Protein AF-B3DKE3-F1 (afdb_monomer_lite)

Structure (mmCIF, N/CA/C/O backbone):
data_AF-B3DKE3-F1
#
_entry.id   AF-B3DKE3-F1
#
loop_
_atom_site.group_PDB
_atom_site.id
_atom_site.type_symbol
_atom_site.label_atom_id
_atom_site.label_alt_id
_atom_site.label_comp_id
_atom_site.label_asym_id
_atom_site.label_entity_id
_atom_site.label_seq_id
_atom_site.pdbx_PDB_ins_code
_atom_site.Cartn_x
_atom_site.Cartn_y
_atom_site.Cartn_z
_atom_site.occupancy
_atom_site.B_iso_or_equiv
_atom_site.auth_seq_id
_atom_site.auth_comp_id
_atom_site.auth_asym_id
_atom_site.auth_atom_id
_atom_site.pdbx_PDB_model_num
ATOM 1 N N . MET A 1 1 ? -23.524 13.644 -47.558 1.00 63.69 1 MET A N 1
ATOM 2 C CA . MET A 1 1 ? -23.866 13.806 -46.130 1.00 63.69 1 MET A CA 1
ATOM 3 C C . MET A 1 1 ? -22.820 14.724 -45.529 1.00 63.69 1 MET A C 1
ATOM 5 O O . MET A 1 1 ? -21.674 14.312 -45.424 1.00 63.69 1 MET A O 1
ATOM 9 N N . SER A 1 2 ? -23.163 15.989 -45.284 1.00 58.84 2 SER A N 1
ATOM 10 C CA . SER A 1 2 ? -22.210 16.987 -44.784 1.00 58.84 2 SER A CA 1
ATOM 11 C C . SER A 1 2 ? -22.124 16.897 -43.265 1.00 58.84 2 SER A C 1
ATOM 13 O O . SER A 1 2 ? -23.143 16.969 -42.583 1.00 58.84 2 SER A O 1
ATOM 15 N N . LEU A 1 3 ? -20.912 16.690 -42.754 1.00 72.75 3 LEU A N 1
ATOM 16 C CA . LEU A 1 3 ? -20.610 16.671 -41.328 1.00 72.75 3 LEU A CA 1
ATOM 17 C C . LEU A 1 3 ? -20.407 18.114 -40.857 1.00 72.75 3 LEU A C 1
ATOM 19 O O . LEU A 1 3 ? -19.495 18.797 -41.319 1.00 72.75 3 LEU A O 1
ATOM 23 N N . ASN A 1 4 ? -21.269 18.577 -39.954 1.00 68.50 4 ASN A N 1
ATOM 24 C CA . ASN A 1 4 ? -21.120 19.876 -39.309 1.00 68.50 4 ASN A CA 1
ATOM 25 C C . ASN A 1 4 ? -20.073 19.766 -38.193 1.00 68.50 4 ASN A C 1
ATOM 27 O O . ASN A 1 4 ? -20.246 19.002 -37.245 1.00 68.50 4 ASN A O 1
ATOM 31 N N . ALA A 1 5 ? -18.994 20.539 -38.309 1.00 66.12 5 ALA A N 1
ATOM 32 C CA . ALA A 1 5 ? -18.008 20.727 -37.254 1.00 66.12 5 ALA A CA 1
ATOM 33 C C . ALA A 1 5 ? -18.562 21.711 -36.211 1.00 66.12 5 ALA A C 1
ATOM 35 O O . ALA A 1 5 ? -18.786 22.884 -36.508 1.00 66.12 5 ALA A O 1
ATOM 36 N N . LEU A 1 6 ? -18.804 21.229 -34.991 1.00 70.31 6 LEU A N 1
ATOM 37 C CA . LEU A 1 6 ? -19.151 22.068 -33.846 1.00 70.31 6 LEU A CA 1
ATOM 38 C C . LEU A 1 6 ? -17.858 22.650 -33.260 1.00 70.31 6 LEU A C 1
ATOM 40 O O . LEU A 1 6 ? -16.975 21.921 -32.815 1.00 70.31 6 LEU A O 1
ATOM 44 N N . SER A 1 7 ? -17.746 23.976 -33.316 1.00 68.31 7 SER A N 1
ATOM 45 C CA . SER A 1 7 ? -16.669 24.760 -32.711 1.00 68.31 7 SER A CA 1
ATOM 46 C C . SER A 1 7 ? -16.784 24.724 -31.184 1.00 68.31 7 SER A C 1
ATOM 48 O O . SER A 1 7 ? -17.846 24.994 -30.626 1.00 68.31 7 SER A O 1
ATOM 50 N N . ALA A 1 8 ? -15.683 24.378 -30.514 1.00 72.19 8 ALA A N 1
ATOM 51 C CA . ALA A 1 8 ? -15.559 24.394 -29.064 1.00 72.19 8 ALA A CA 1
ATOM 52 C C . ALA A 1 8 ? -15.344 25.832 -28.562 1.00 72.19 8 ALA A C 1
ATOM 54 O O . ALA A 1 8 ? -14.389 26.500 -28.956 1.00 72.19 8 ALA A O 1
ATOM 55 N N . SER A 1 9 ? -16.223 26.312 -27.681 1.00 66.00 9 SER A N 1
ATOM 56 C CA . SER A 1 9 ? -16.032 27.567 -26.949 1.00 66.00 9 SER A CA 1
ATOM 57 C C . SER A 1 9 ? -15.192 27.312 -25.696 1.00 66.00 9 SER A C 1
ATOM 59 O O . SER A 1 9 ? -15.538 26.475 -24.867 1.00 66.00 9 SER A O 1
ATOM 61 N N . SER A 1 10 ? -14.074 28.028 -25.583 1.00 67.00 10 SER A N 1
ATOM 62 C CA . SER A 1 10 ? -13.157 27.992 -24.442 1.00 67.00 10 SER A CA 1
ATOM 63 C C . SER A 1 10 ? -13.689 28.892 -23.325 1.00 67.00 10 SER A C 1
ATOM 65 O O . SER A 1 10 ? -13.924 30.078 -23.556 1.00 67.00 10 SER A O 1
ATOM 67 N N . VAL A 1 11 ? -13.899 28.339 -22.129 1.00 72.00 11 VAL A N 1
ATOM 68 C CA . VAL A 1 11 ? -14.256 29.101 -20.924 1.00 72.00 11 VAL A CA 1
ATOM 69 C C . VAL A 1 11 ? -12.991 29.320 -20.101 1.00 72.00 11 VAL A C 1
ATOM 71 O O . VAL A 1 11 ? -12.293 28.376 -19.742 1.00 72.00 11 VAL A O 1
ATOM 74 N N . THR A 1 12 ? -12.693 30.584 -19.822 1.00 72.25 12 THR A N 1
ATOM 75 C CA . THR A 1 12 ? -11.574 31.032 -18.991 1.00 72.25 12 THR A CA 1
ATOM 76 C C . THR A 1 12 ? -12.009 31.105 -17.526 1.00 72.25 12 THR A C 1
ATOM 78 O O . THR A 1 12 ? -12.785 31.988 -17.162 1.00 72.25 12 THR A O 1
ATOM 81 N N . GLU A 1 13 ? -11.514 30.205 -16.676 1.00 71.81 13 GLU A N 1
ATOM 82 C CA . GLU A 1 13 ? -11.690 30.298 -15.221 1.00 71.81 13 GLU A CA 1
ATOM 83 C C . GLU A 1 13 ? -10.603 31.178 -14.585 1.00 71.81 13 GLU A C 1
ATOM 85 O O . GLU A 1 13 ? -9.402 30.952 -14.746 1.00 71.81 13 GLU A O 1
ATOM 90 N N . HIS A 1 14 ? -11.040 32.190 -13.834 1.00 61.25 14 HIS A N 1
ATOM 91 C CA . HIS A 1 14 ? -10.190 33.045 -13.012 1.00 61.25 14 HIS A CA 1
ATOM 92 C C . HIS A 1 14 ? -9.907 32.373 -11.661 1.00 61.25 14 HIS A C 1
ATOM 94 O O . HIS A 1 14 ? -10.809 32.144 -10.858 1.00 61.25 14 HIS A O 1
ATOM 100 N N . LYS A 1 15 ? -8.628 32.094 -11.401 1.00 71.38 15 LYS A N 1
ATOM 101 C CA . LYS A 1 15 ? -8.117 31.452 -10.187 1.00 71.38 15 LYS A CA 1
ATOM 102 C C . LYS A 1 15 ? -7.659 32.510 -9.180 1.00 71.38 15 LYS A C 1
ATOM 104 O O . LYS A 1 15 ? -6.633 33.150 -9.387 1.00 71.38 15 LYS A O 1
ATOM 109 N N . GLN A 1 16 ? -8.406 32.691 -8.093 1.00 65.38 16 GLN A N 1
ATOM 110 C CA . GLN A 1 16 ? -7.967 33.492 -6.944 1.00 65.38 16 GLN A CA 1
ATOM 111 C C . GLN A 1 16 ? -7.236 32.577 -5.957 1.00 65.38 16 GLN A C 1
ATOM 113 O O . GLN A 1 16 ? -7.777 31.562 -5.520 1.00 65.38 16 GLN A O 1
ATOM 118 N N . GLY A 1 17 ? -5.978 32.905 -5.663 1.00 48.72 17 GLY A N 1
ATOM 119 C CA . GLY A 1 17 ? -5.146 32.193 -4.700 1.00 48.72 17 GLY A CA 1
ATOM 120 C C . GLY A 1 17 ? -5.306 32.756 -3.289 1.00 48.72 17 GLY A C 1
ATOM 121 O O . GLY A 1 17 ? -5.260 33.965 -3.090 1.00 48.72 17 GLY A O 1
ATOM 122 N N . SER A 1 18 ? -5.426 31.869 -2.306 1.00 56.44 18 SER A N 1
ATOM 123 C CA . SER A 1 18 ? -5.168 32.164 -0.897 1.00 56.44 18 SER A CA 1
ATOM 124 C C . SER A 1 18 ? -4.409 30.977 -0.309 1.00 56.44 18 SER A C 1
ATOM 126 O O . SER A 1 18 ? -4.991 29.911 -0.110 1.00 56.44 18 SER A O 1
ATOM 128 N N . THR A 1 19 ? -3.106 31.119 -0.077 1.00 66.62 19 THR A N 1
ATOM 129 C CA . THR A 1 19 ? -2.319 30.110 0.642 1.00 66.62 19 THR A CA 1
ATOM 130 C C . THR A 1 19 ? -2.156 30.542 2.088 1.00 66.62 19 THR A C 1
ATOM 132 O O . THR A 1 19 ? -1.677 31.638 2.379 1.00 66.62 19 THR A O 1
ATOM 135 N N . LEU A 1 20 ? -2.635 29.660 2.958 1.00 55.41 20 LEU A N 1
ATOM 136 C CA . LEU A 1 20 ? -2.693 29.782 4.403 1.00 55.41 20 LEU A CA 1
ATOM 137 C C . LEU A 1 20 ? -1.320 29.597 5.055 1.00 55.41 20 LEU A C 1
ATOM 139 O O . LEU A 1 20 ? -0.421 28.950 4.525 1.00 55.41 20 LEU A O 1
ATOM 143 N N . THR A 1 21 ? -1.236 30.201 6.230 1.00 63.59 21 THR A N 1
ATOM 144 C CA . THR A 1 21 ? -0.115 30.353 7.152 1.00 63.59 21 THR A CA 1
ATOM 145 C C . THR A 1 21 ? 0.401 29.036 7.737 1.00 63.59 21 THR A C 1
ATOM 147 O O . THR A 1 21 ? -0.384 28.155 8.087 1.00 63.59 21 THR A O 1
ATOM 150 N N . GLU A 1 22 ? 1.725 28.964 7.897 1.00 58.06 22 GLU A N 1
ATOM 151 C CA . GLU A 1 22 ? 2.500 27.872 8.493 1.00 58.06 22 GLU A CA 1
ATOM 152 C C . GLU A 1 22 ? 2.050 27.544 9.929 1.00 58.06 22 GLU A C 1
ATOM 154 O O . GLU A 1 22 ? 2.055 28.394 10.819 1.00 58.06 22 GLU A O 1
ATOM 159 N N . GLY A 1 23 ? 1.659 26.288 10.152 1.00 54.81 23 GLY A N 1
ATOM 160 C CA . GLY A 1 23 ? 1.393 25.725 11.473 1.00 54.81 23 GLY A CA 1
ATOM 161 C C . GLY A 1 23 ? 2.661 25.122 12.076 1.00 54.81 23 GLY A C 1
ATOM 162 O O . GLY A 1 23 ? 3.400 24.402 11.409 1.00 54.81 23 GLY A O 1
ATOM 163 N N . HIS A 1 24 ? 2.900 25.430 13.348 1.00 60.31 24 HIS A N 1
ATOM 164 C CA . HIS A 1 24 ? 4.078 25.032 14.110 1.00 60.31 24 HIS A CA 1
ATOM 165 C C . HIS A 1 24 ? 4.210 23.510 14.286 1.00 60.31 24 HIS A C 1
ATOM 167 O O . HIS A 1 24 ? 3.264 22.816 14.661 1.00 60.31 24 HIS A O 1
ATOM 173 N N . SER A 1 25 ? 5.433 23.025 14.065 1.00 51.38 25 SER A N 1
ATOM 174 C CA . SER A 1 25 ? 5.890 21.658 14.320 1.00 51.38 25 SER A CA 1
ATOM 175 C C . SER A 1 25 ? 5.862 21.354 15.821 1.00 51.38 25 SER A C 1
ATOM 177 O O . SER A 1 25 ? 6.652 21.908 16.585 1.00 51.38 25 SER A O 1
ATOM 179 N N . LEU A 1 26 ? 4.948 20.489 16.259 1.00 65.25 26 LEU A N 1
ATOM 180 C CA . LEU A 1 26 ? 4.975 19.905 17.599 1.00 65.25 26 LEU A CA 1
ATOM 181 C C . LEU A 1 26 ? 5.471 18.465 17.476 1.00 65.25 26 LEU A C 1
ATOM 183 O O . LEU A 1 26 ? 4.698 17.530 17.264 1.00 65.25 26 LEU A O 1
ATOM 187 N N . ASP A 1 27 ? 6.790 18.332 17.596 1.00 61.66 27 ASP A N 1
ATOM 188 C CA . ASP A 1 27 ? 7.514 17.084 17.808 1.00 61.66 27 ASP A CA 1
ATOM 189 C C . ASP A 1 27 ? 6.964 16.385 19.060 1.00 61.66 27 ASP A C 1
ATOM 191 O O . ASP A 1 27 ? 7.302 16.713 20.196 1.00 61.66 27 ASP A O 1
ATOM 195 N N . THR A 1 28 ? 6.025 15.463 18.858 1.00 69.06 28 THR A N 1
ATOM 196 C CA . THR A 1 28 ? 5.524 14.597 19.924 1.00 69.06 28 THR A CA 1
ATOM 197 C C . THR A 1 28 ? 6.095 13.214 19.671 1.00 69.06 28 THR A C 1
ATOM 199 O O . THR A 1 28 ? 5.503 12.403 18.957 1.00 69.06 28 THR A O 1
ATOM 202 N N . GLY A 1 29 ? 7.275 12.963 20.242 1.00 61.66 29 GLY A N 1
ATOM 203 C CA . GLY A 1 29 ? 7.915 11.653 20.277 1.00 61.66 29 GLY A CA 1
ATOM 204 C C . GLY A 1 29 ? 6.962 10.600 20.842 1.00 61.66 29 GLY A C 1
ATOM 205 O O . GLY A 1 29 ? 6.763 10.485 22.050 1.00 61.66 29 GLY A O 1
ATOM 206 N N . ARG A 1 30 ? 6.333 9.838 19.946 1.00 66.31 30 ARG A N 1
ATOM 207 C CA . ARG A 1 30 ? 5.414 8.749 20.269 1.00 66.31 30 ARG A CA 1
ATOM 208 C C . ARG A 1 30 ? 6.238 7.513 20.610 1.00 66.31 30 ARG A C 1
ATOM 210 O O . ARG A 1 30 ? 6.803 6.874 19.727 1.00 66.31 30 ARG A O 1
ATOM 217 N N . THR A 1 31 ? 6.322 7.187 21.893 1.00 75.81 31 THR A N 1
ATOM 218 C CA . THR A 1 31 ? 6.981 5.969 22.367 1.00 75.81 31 THR A CA 1
ATOM 219 C C . THR A 1 31 ? 6.181 4.732 21.945 1.00 75.81 31 THR A C 1
ATOM 221 O O . THR A 1 31 ? 4.953 4.680 22.034 1.00 75.81 31 THR A O 1
ATOM 224 N N . MET A 1 32 ? 6.901 3.746 21.416 1.00 68.94 32 MET A N 1
ATOM 225 C CA . MET A 1 32 ? 6.380 2.464 20.950 1.00 68.94 32 MET A CA 1
ATOM 226 C C . MET A 1 32 ? 5.976 1.611 22.160 1.00 68.94 32 MET A C 1
ATOM 228 O O . MET A 1 32 ? 6.818 1.286 22.992 1.00 68.94 32 MET A O 1
ATOM 232 N N . LEU A 1 33 ? 4.696 1.255 22.271 1.00 72.69 33 LEU A N 1
ATOM 233 C CA . LEU A 1 33 ? 4.231 0.254 23.232 1.00 72.69 33 LEU A CA 1
ATOM 234 C C . LEU A 1 33 ? 4.515 -1.137 22.648 1.00 72.69 33 LEU A C 1
ATOM 236 O O . LEU A 1 33 ? 4.073 -1.441 21.542 1.00 72.69 33 LEU A O 1
ATOM 240 N N . ASP A 1 34 ? 5.260 -1.958 23.385 1.00 70.31 34 ASP A N 1
ATOM 241 C CA . ASP A 1 34 ? 5.551 -3.354 23.053 1.00 70.31 34 ASP A CA 1
ATOM 242 C C . ASP A 1 34 ? 4.376 -4.245 23.492 1.00 70.31 34 ASP A C 1
ATOM 244 O O . ASP A 1 34 ? 4.049 -4.333 24.678 1.00 70.31 34 ASP A O 1
ATOM 248 N N . LEU A 1 35 ? 3.691 -4.872 22.533 1.00 72.19 35 LEU A N 1
ATOM 249 C CA . LEU A 1 35 ? 2.568 -5.774 22.790 1.00 72.19 35 LEU A CA 1
ATOM 250 C C . LEU A 1 35 ? 3.066 -7.224 22.764 1.00 72.19 35 LEU A C 1
ATOM 252 O O . LEU A 1 35 ? 2.908 -7.935 21.771 1.00 72.19 35 LEU A O 1
ATOM 256 N N . SER A 1 36 ? 3.608 -7.705 23.882 1.00 72.62 36 SER A N 1
ATOM 257 C CA . SER A 1 36 ? 3.811 -9.143 24.079 1.00 72.62 36 SER A CA 1
ATOM 258 C C . SER A 1 36 ? 2.474 -9.819 24.425 1.00 72.62 36 SER A C 1
ATOM 260 O O . SER A 1 36 ? 1.988 -9.807 25.554 1.00 72.62 36 SER A O 1
ATOM 262 N N . THR A 1 37 ? 1.832 -10.422 23.423 1.00 66.31 37 THR A N 1
ATOM 263 C CA . THR A 1 37 ? 0.597 -11.202 23.601 1.00 66.31 37 THR A CA 1
ATOM 264 C C . THR A 1 37 ? 0.941 -12.662 23.905 1.00 66.31 37 THR A C 1
ATOM 266 O O . THR A 1 37 ? 1.075 -13.509 23.024 1.00 66.31 37 THR A O 1
ATOM 269 N N . THR A 1 38 ? 1.108 -12.996 25.188 1.00 60.31 38 THR A N 1
ATOM 270 C CA . THR A 1 38 ? 1.297 -14.394 25.606 1.00 60.31 38 THR A CA 1
ATOM 271 C C . THR A 1 38 ? -0.044 -15.135 25.662 1.00 60.31 38 THR A C 1
ATOM 273 O O . THR A 1 38 ? -0.838 -15.045 26.593 1.00 60.31 38 THR A O 1
ATOM 276 N N . LYS A 1 39 ? -0.276 -15.880 24.582 1.00 52.66 39 LYS A N 1
ATOM 277 C CA . LYS A 1 39 ? -1.147 -17.048 24.386 1.00 52.66 39 LYS A CA 1
ATOM 278 C C . LYS A 1 39 ? -1.562 -17.776 25.686 1.00 52.66 39 LYS A C 1
ATOM 280 O O . LYS A 1 39 ? -0.887 -18.709 26.116 1.00 52.66 39 LYS A O 1
ATOM 285 N N . LYS A 1 40 ? -2.719 -17.438 26.269 1.00 60.03 40 LYS A N 1
ATOM 286 C CA . LYS A 1 40 ? -3.420 -18.305 27.236 1.00 60.03 40 LYS A CA 1
ATOM 287 C C . LYS A 1 40 ? -4.493 -19.110 26.509 1.00 60.03 40 LYS A C 1
ATOM 289 O O . LYS A 1 40 ? -5.540 -18.593 26.141 1.00 60.03 40 LYS A O 1
ATOM 294 N N . GLN A 1 41 ? -4.198 -20.387 26.287 1.00 54.72 41 GLN A N 1
ATOM 295 C CA . GLN A 1 41 ? -5.178 -21.383 25.872 1.00 54.72 41 GLN A CA 1
ATOM 296 C C . GLN A 1 41 ? -6.065 -21.693 27.084 1.00 54.72 41 GLN A C 1
ATOM 298 O O . GLN A 1 41 ? -5.654 -22.447 27.959 1.00 54.72 41 GLN A O 1
ATOM 303 N N . SER A 1 42 ? -7.258 -21.109 27.175 1.00 57.56 42 SER A N 1
ATOM 304 C CA . SER A 1 42 ? -8.322 -21.681 28.002 1.00 57.56 42 SER A CA 1
ATOM 305 C C . SER A 1 42 ? -9.421 -22.173 27.073 1.00 57.56 42 SER A C 1
ATOM 307 O O . SER A 1 42 ? -10.298 -21.433 26.636 1.00 57.56 42 SER A O 1
ATOM 309 N N . SER A 1 43 ? -9.357 -23.460 26.745 1.00 56.41 43 SER A N 1
ATOM 310 C CA . SER A 1 43 ? -10.489 -24.193 26.193 1.00 56.41 43 SER A CA 1
ATOM 311 C C . SER A 1 43 ? -11.524 -24.353 27.305 1.00 56.41 43 SER A C 1
ATOM 313 O O . SER A 1 43 ? -11.637 -25.406 27.929 1.00 56.41 43 SER A O 1
ATOM 315 N N . VAL A 1 44 ? -12.262 -23.288 27.609 1.00 50.91 44 VAL A N 1
ATOM 316 C CA . VAL A 1 44 ? -13.549 -23.457 28.275 1.00 50.91 44 VAL A CA 1
ATOM 317 C C . VAL A 1 44 ? -14.471 -23.973 27.187 1.00 50.91 44 VAL A C 1
ATOM 319 O O . VAL A 1 44 ? -15.013 -23.213 26.386 1.00 50.91 44 VAL A O 1
ATOM 322 N N . CYS A 1 45 ? -14.568 -25.297 27.105 1.00 42.28 45 CYS A N 1
ATOM 323 C CA . CYS A 1 45 ? -15.650 -25.961 26.410 1.00 42.28 45 CYS A CA 1
ATOM 324 C C . CYS A 1 45 ? -16.931 -25.483 27.090 1.00 42.28 45 CYS A C 1
ATOM 326 O O . CYS A 1 45 ? -17.326 -26.001 28.132 1.00 42.28 45 CYS A O 1
ATOM 328 N N . ILE A 1 46 ? -17.545 -24.435 26.543 1.00 55.53 46 ILE A N 1
ATOM 329 C CA . ILE A 1 46 ? -18.929 -24.120 26.852 1.00 55.53 46 ILE A CA 1
ATOM 330 C C . ILE A 1 46 ? -19.700 -25.266 26.213 1.00 55.53 46 ILE A C 1
ATOM 332 O O . ILE A 1 46 ? -19.986 -25.251 25.015 1.00 55.53 46 ILE A O 1
ATOM 336 N N . GLU A 1 47 ? -19.918 -26.310 27.013 1.00 49.19 47 GLU A N 1
ATOM 337 C CA . GLU A 1 47 ? -20.923 -27.337 26.797 1.00 49.19 47 GLU A CA 1
ATOM 338 C C . GLU A 1 47 ? -22.177 -26.603 26.330 1.00 49.19 47 GLU A C 1
ATOM 340 O O . GLU A 1 47 ? -22.851 -25.941 27.118 1.00 49.19 47 GLU A O 1
ATOM 345 N N . ARG A 1 48 ? -22.439 -26.636 25.018 1.00 49.31 48 ARG A N 1
ATOM 346 C CA . ARG A 1 48 ? -23.716 -26.210 24.457 1.00 49.31 48 ARG A CA 1
ATOM 347 C C . ARG A 1 48 ? -24.743 -27.050 25.199 1.00 49.31 48 ARG A C 1
ATOM 349 O O . ARG A 1 48 ? -24.703 -28.267 25.008 1.00 49.31 48 ARG A O 1
ATOM 356 N N . PRO A 1 49 ? -25.632 -26.472 26.025 1.00 54.38 49 PRO A N 1
ATOM 357 C CA . PRO A 1 49 ? -26.724 -27.233 26.593 1.00 54.38 49 PRO A CA 1
ATOM 358 C C . PRO A 1 49 ? -27.567 -27.645 25.396 1.00 54.38 49 PRO A C 1
ATOM 360 O O . PRO A 1 49 ? -28.332 -26.857 24.838 1.00 54.38 49 PRO A O 1
ATOM 363 N N . GLY A 1 50 ? -27.297 -28.852 24.902 1.00 42.00 50 GLY A N 1
ATOM 364 C CA . GLY A 1 50 ? -28.031 -29.444 23.815 1.00 42.00 50 GLY A CA 1
ATOM 365 C C . GLY A 1 50 ? -29.486 -29.362 24.213 1.00 42.00 50 GLY A C 1
ATOM 366 O O . GLY A 1 50 ? -29.844 -29.770 25.316 1.00 42.00 50 GLY A O 1
ATOM 367 N N . PHE A 1 51 ? -30.269 -28.770 23.318 1.00 54.34 51 PHE A N 1
ATOM 368 C CA . PHE A 1 51 ? -31.716 -28.852 23.218 1.00 54.34 51 PHE A CA 1
ATOM 369 C C . PHE A 1 51 ? -32.189 -30.252 23.652 1.00 54.34 51 PHE A C 1
ATOM 371 O O . PHE A 1 51 ? -32.291 -31.182 22.853 1.00 54.34 51 PHE A O 1
ATOM 378 N N . ARG A 1 52 ? -32.408 -30.459 24.953 1.00 52.81 52 ARG A N 1
ATOM 379 C CA . ARG A 1 52 ? -32.953 -31.709 25.475 1.00 52.81 52 ARG A CA 1
ATOM 380 C C . ARG A 1 52 ? -34.454 -31.586 25.306 1.00 52.81 52 ARG A C 1
ATOM 382 O O . ARG A 1 52 ? -35.123 -30.808 25.976 1.00 52.81 52 ARG A O 1
ATOM 389 N N . HIS A 1 53 ? -34.927 -32.334 24.322 1.00 49.94 53 HIS A N 1
ATOM 390 C CA . HIS A 1 53 ? -36.311 -32.485 23.928 1.00 49.94 53 HIS A CA 1
ATOM 391 C C . HIS A 1 53 ? -37.253 -32.644 25.129 1.00 49.94 53 HIS A C 1
ATOM 393 O O . HIS A 1 53 ? -37.159 -33.596 25.902 1.00 49.94 53 HIS A O 1
ATOM 399 N N . HIS A 1 54 ? -38.164 -31.678 25.227 1.00 54.31 54 HIS A N 1
ATOM 400 C CA . HIS A 1 54 ? -39.520 -31.728 25.764 1.00 54.31 54 HIS A CA 1
ATOM 401 C C . HIS A 1 54 ? -39.908 -33.024 26.499 1.00 54.31 54 HIS A C 1
ATOM 403 O O . HIS A 1 54 ? -40.509 -33.933 25.922 1.00 54.31 54 HIS A O 1
ATOM 409 N N . LYS A 1 55 ? -39.675 -33.079 27.812 1.00 45.22 55 LYS A N 1
ATOM 410 C CA . LYS A 1 55 ? -40.564 -33.849 28.687 1.00 45.22 55 LYS A CA 1
ATOM 411 C C . LYS A 1 55 ? -41.712 -32.916 29.069 1.00 45.22 55 LYS A C 1
ATOM 413 O O . LYS A 1 55 ? -41.536 -31.892 29.715 1.00 45.22 55 LYS A O 1
ATOM 418 N N . LYS A 1 56 ? -42.865 -33.245 28.496 1.00 51.56 56 LYS A N 1
ATOM 419 C CA . LYS A 1 56 ? -44.157 -32.563 28.541 1.00 51.56 56 LYS A CA 1
ATOM 420 C C . LYS A 1 56 ? -44.719 -32.596 29.966 1.00 51.56 56 LYS A C 1
ATOM 422 O O . LYS A 1 56 ? -45.537 -33.454 30.277 1.00 51.56 56 LYS A O 1
ATOM 427 N N . GLU A 1 57 ? -44.278 -31.696 30.835 1.00 50.59 57 GLU A N 1
ATOM 428 C CA . GLU A 1 57 ? -44.969 -31.460 32.103 1.00 50.59 57 GLU A CA 1
ATOM 429 C C . GLU A 1 57 ? -46.186 -30.578 31.811 1.00 50.59 57 GLU A C 1
ATOM 431 O O . GLU A 1 57 ? -46.097 -29.381 31.544 1.00 50.59 57 GLU A O 1
ATOM 436 N N . SER A 1 58 ? -47.339 -31.238 31.728 1.00 48.97 58 SER A N 1
ATOM 437 C CA . SER A 1 58 ? -48.636 -30.624 31.491 1.00 48.97 58 SER A CA 1
ATOM 438 C C . SER A 1 58 ? -49.013 -29.798 32.722 1.00 48.97 58 SER A C 1
ATOM 440 O O . SER A 1 58 ? -49.649 -30.325 33.630 1.00 48.97 58 SER A O 1
ATOM 442 N N . TYR A 1 59 ? -48.647 -28.514 32.782 1.00 47.72 59 TYR A N 1
ATOM 443 C CA . TYR A 1 59 ? -49.314 -27.599 33.709 1.00 47.72 59 TYR A CA 1
ATOM 444 C C . TYR A 1 59 ? -50.702 -27.307 33.127 1.00 47.72 59 TYR A C 1
ATOM 446 O O . TYR A 1 59 ? -50.931 -26.399 32.332 1.00 47.72 59 TYR A O 1
ATOM 454 N N . VAL A 1 60 ? -51.648 -28.183 33.450 1.00 43.06 60 VAL A N 1
ATOM 455 C CA . VAL A 1 60 ? -53.060 -27.937 33.183 1.00 43.06 60 VAL A CA 1
ATOM 456 C C . VAL A 1 60 ? -53.506 -26.897 34.205 1.00 43.06 60 VAL A C 1
ATOM 458 O O . VAL A 1 60 ? -53.833 -27.222 35.341 1.00 43.06 60 VAL A O 1
ATOM 461 N N . CYS A 1 61 ? -53.455 -25.623 33.824 1.00 37.31 61 CYS A N 1
ATOM 462 C CA . CYS A 1 61 ? -54.020 -24.551 34.630 1.00 37.31 61 CYS A CA 1
ATOM 463 C C . CYS A 1 61 ? -55.545 -24.588 34.462 1.00 37.31 61 CYS A C 1
ATOM 465 O O . CYS A 1 61 ? -56.091 -24.062 33.491 1.00 37.31 61 CYS A O 1
ATOM 467 N N . HIS A 1 62 ? -56.242 -25.259 35.378 1.00 43.66 62 HIS A N 1
ATOM 468 C CA . HIS A 1 62 ? -57.697 -25.200 35.470 1.00 43.66 62 HIS A CA 1
ATOM 469 C C . HIS A 1 62 ? -58.095 -23.845 36.062 1.00 43.66 62 HIS A C 1
ATOM 471 O O . HIS A 1 62 ? -58.015 -23.651 37.270 1.00 43.66 62 HIS A O 1
ATOM 477 N N . SER A 1 63 ? -58.512 -22.899 35.219 1.00 50.56 63 SER A N 1
ATOM 478 C CA . SER A 1 63 ? -59.181 -21.681 35.686 1.00 50.56 63 SER A CA 1
ATOM 479 C C . SER A 1 63 ? -60.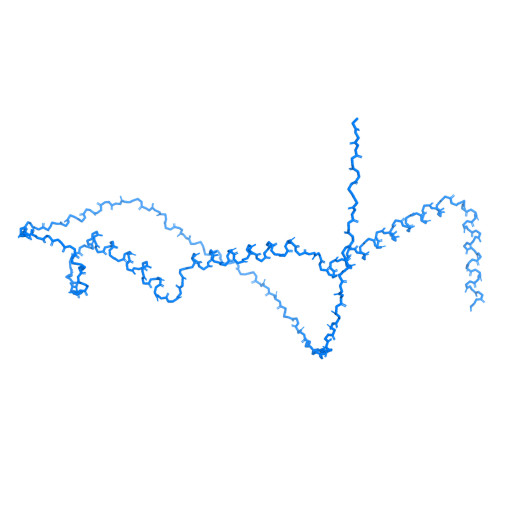700 -21.848 35.500 1.00 50.56 63 SER A C 1
ATOM 481 O O . SER A 1 63 ? -61.136 -22.074 34.365 1.00 50.56 63 SER A O 1
ATOM 483 N N . PRO A 1 64 ? -61.505 -21.831 36.583 1.00 37.94 64 PRO A N 1
ATOM 484 C CA . PRO A 1 64 ? -62.950 -22.030 36.531 1.00 37.94 64 PRO A CA 1
ATOM 485 C C . PRO A 1 64 ? -63.694 -20.900 35.816 1.00 37.94 64 PRO A C 1
ATOM 487 O O . PRO A 1 64 ? -63.376 -19.721 35.946 1.00 37.94 64 PRO A O 1
ATOM 490 N N . LEU A 1 65 ? -64.736 -21.305 35.098 1.00 33.47 65 LEU A N 1
ATOM 491 C CA . LEU A 1 65 ? -65.769 -20.477 34.489 1.00 33.47 65 LEU A CA 1
ATOM 492 C C . LEU A 1 65 ? -66.268 -19.368 35.441 1.00 33.47 65 LEU A C 1
ATOM 494 O O . LEU A 1 65 ? -66.860 -19.667 36.472 1.00 33.47 65 LEU A O 1
ATOM 498 N N . SER A 1 66 ? -66.130 -18.105 35.040 1.00 35.47 66 SER A N 1
ATOM 499 C CA . SER A 1 66 ? -67.018 -17.000 35.443 1.00 35.47 66 SER A CA 1
ATOM 500 C C . SER A 1 66 ? -66.868 -15.886 34.401 1.00 35.47 66 SER A C 1
ATOM 502 O O . SER A 1 66 ? -65.865 -15.185 34.370 1.00 35.47 66 SER A O 1
ATOM 504 N N . GLN A 1 67 ? -67.676 -15.876 33.339 1.00 32.31 67 GLN A N 1
ATOM 505 C CA . GLN A 1 67 ? -68.896 -15.061 33.247 1.00 32.31 67 GLN A CA 1
ATOM 506 C C . GLN A 1 67 ? -68.722 -13.647 33.824 1.00 32.31 67 GLN A C 1
ATOM 508 O O . GLN A 1 67 ? -68.847 -13.484 35.031 1.00 32.31 67 GLN A O 1
ATOM 513 N N . HIS A 1 68 ? -68.464 -12.650 32.966 1.00 35.66 68 HIS A N 1
ATOM 514 C CA . HIS A 1 68 ? -69.288 -11.435 32.838 1.00 35.66 68 HIS A CA 1
ATOM 515 C C . HIS A 1 68 ? -68.758 -10.532 31.696 1.00 35.66 68 HIS A C 1
ATOM 517 O O . HIS A 1 68 ? -67.637 -10.041 31.765 1.00 35.66 68 HIS A O 1
ATOM 523 N N . SER A 1 69 ? -69.586 -10.371 30.657 1.00 30.09 69 SER A N 1
ATOM 524 C CA . SER A 1 69 ? -69.966 -9.104 29.994 1.00 30.09 69 SER A CA 1
ATOM 525 C C . SER A 1 69 ? -68.851 -8.188 29.443 1.00 30.09 69 SER A C 1
ATOM 527 O O . SER A 1 69 ? -68.098 -7.595 30.200 1.00 30.09 69 SER A O 1
ATOM 529 N N . SER A 1 70 ? -68.598 -8.099 28.131 1.00 29.62 70 SER A N 1
ATOM 530 C CA . SER A 1 70 ? -69.388 -7.423 27.074 1.00 29.62 70 SER A CA 1
ATOM 531 C C . SER A 1 70 ? -69.541 -5.899 27.250 1.00 29.62 70 SER A C 1
ATOM 533 O O . SER A 1 70 ? -70.583 -5.461 27.719 1.00 29.62 70 SER A O 1
ATOM 535 N N . ASP A 1 71 ? -68.525 -5.123 26.850 1.00 31.70 71 ASP A N 1
ATOM 536 C CA . ASP A 1 71 ? -68.626 -3.787 26.211 1.00 31.70 71 ASP A CA 1
ATOM 537 C C . ASP A 1 71 ? -67.189 -3.374 25.797 1.00 31.70 71 ASP A C 1
ATOM 539 O O . ASP A 1 71 ? -66.288 -3.377 26.627 1.00 31.70 71 ASP A O 1
ATOM 543 N N . SER A 1 72 ? -66.823 -3.439 24.515 1.00 32.03 72 SER A N 1
ATOM 544 C CA . SER A 1 72 ? -66.759 -2.302 23.578 1.00 32.03 72 SER A CA 1
ATOM 545 C C . SER A 1 72 ? -65.636 -1.283 23.859 1.00 32.03 72 SER A C 1
ATOM 547 O O . SER A 1 72 ? -65.649 -0.588 24.865 1.00 32.03 72 SER A O 1
ATOM 549 N N . GLY A 1 73 ? -64.702 -1.165 22.903 1.00 31.28 73 GLY A N 1
ATOM 550 C CA . GLY A 1 73 ? -64.004 0.093 22.594 1.00 31.28 73 GLY A CA 1
ATOM 551 C C . GLY A 1 73 ? -62.718 0.436 23.359 1.00 31.28 73 GLY A C 1
ATOM 552 O O . GLY A 1 73 ? -62.758 1.057 24.408 1.00 31.28 73 GLY A O 1
ATOM 553 N N . ASP A 1 74 ? -61.569 0.106 22.762 1.00 36.91 74 ASP A N 1
ATOM 554 C CA . ASP A 1 74 ? -60.361 0.948 22.604 1.00 36.91 74 ASP A CA 1
ATOM 555 C C . ASP A 1 74 ? -59.738 1.740 23.774 1.00 36.91 74 ASP A C 1
ATOM 557 O O . ASP A 1 74 ? -58.885 2.602 23.547 1.00 36.91 74 ASP A O 1
ATOM 561 N N . GLU A 1 75 ? -60.022 1.421 25.032 1.00 39.03 75 GLU A N 1
ATOM 562 C CA . GLU A 1 75 ? -59.322 2.071 26.142 1.00 39.03 75 GLU A CA 1
ATOM 563 C C . GLU A 1 75 ? -58.052 1.310 26.528 1.00 39.03 75 GLU A C 1
ATOM 565 O O . GLU A 1 75 ? -58.070 0.334 27.279 1.00 39.03 75 GLU A O 1
ATOM 570 N N . CYS A 1 76 ? -56.929 1.777 25.968 1.00 40.09 76 CYS A N 1
ATOM 571 C CA . CYS A 1 76 ? -55.566 1.696 26.500 1.00 40.09 76 CYS A CA 1
ATOM 572 C C . CYS A 1 76 ? -55.500 1.067 27.902 1.00 40.09 76 CYS A C 1
ATOM 574 O O . CYS A 1 76 ? -55.581 1.776 28.906 1.00 40.09 76 CYS A O 1
ATOM 576 N N . ILE A 1 77 ? -55.366 -0.265 27.970 1.00 47.59 77 ILE A N 1
ATOM 577 C CA . ILE A 1 77 ? -55.485 -1.007 29.229 1.00 47.59 77 ILE A CA 1
ATOM 578 C C . ILE A 1 77 ? -54.432 -0.496 30.213 1.00 47.59 77 ILE A C 1
ATOM 580 O O . ILE A 1 77 ? -53.233 -0.756 30.106 1.00 47.59 77 ILE A O 1
ATOM 584 N N . GLN A 1 78 ? -54.949 0.264 31.167 1.00 42.91 78 GLN A N 1
ATOM 585 C CA . GLN A 1 78 ? -54.293 0.940 32.262 1.00 42.91 78 GLN A CA 1
ATOM 586 C C . GLN A 1 78 ? -53.274 0.020 32.948 1.00 42.91 78 GLN A C 1
ATOM 588 O O . GLN A 1 78 ? -53.620 -0.950 33.623 1.00 42.91 78 GLN A O 1
ATOM 593 N N . PHE A 1 79 ? -51.993 0.354 32.809 1.00 44.16 79 PHE A N 1
ATOM 594 C CA . PHE A 1 79 ? -50.881 -0.258 33.532 1.00 44.16 79 PHE A CA 1
ATOM 595 C C . PHE A 1 79 ? -50.965 0.093 35.034 1.00 44.16 79 PHE A C 1
ATOM 597 O O . PHE A 1 79 ? -50.214 0.934 35.517 1.00 44.16 79 PHE A O 1
ATOM 604 N N . ARG A 1 80 ? -51.909 -0.489 35.792 1.00 41.31 80 ARG A N 1
ATOM 605 C CA . ARG A 1 80 ? -52.025 -0.322 37.258 1.00 41.31 80 ARG A CA 1
ATOM 606 C C . ARG A 1 80 ? -52.583 -1.562 37.968 1.00 41.31 80 ARG A C 1
ATOM 608 O O . ARG A 1 80 ? -53.757 -1.582 38.335 1.00 41.31 80 ARG A O 1
ATOM 615 N N . LYS A 1 81 ? -51.719 -2.547 38.224 1.00 47.41 81 LYS A N 1
ATOM 616 C CA . LYS A 1 81 ? -51.552 -3.267 39.509 1.00 47.41 81 LYS A CA 1
ATOM 617 C C . LYS A 1 81 ? -50.617 -4.456 39.270 1.00 47.41 81 LYS A C 1
ATOM 619 O O . LYS A 1 81 ? -50.991 -5.419 38.612 1.00 47.41 81 LYS A O 1
ATOM 624 N N . LEU A 1 82 ? -49.403 -4.379 39.806 1.00 47.88 82 LEU A N 1
ATOM 625 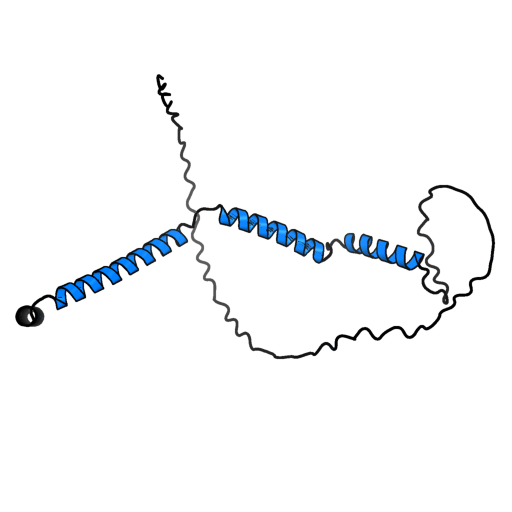C CA . LEU A 1 82 ? -48.552 -5.542 40.034 1.00 47.88 82 LEU A CA 1
ATOM 626 C C . LEU A 1 82 ? -48.937 -6.110 41.405 1.00 47.88 82 LEU A C 1
ATOM 628 O O . LEU A 1 82 ? -48.265 -5.860 42.397 1.00 47.88 82 LEU A O 1
ATOM 632 N N . ASN A 1 83 ? -50.054 -6.829 41.467 1.00 46.72 83 ASN A N 1
ATOM 633 C CA . ASN A 1 83 ? -50.319 -7.762 42.554 1.00 46.72 83 ASN A CA 1
ATOM 634 C C . ASN A 1 83 ? -50.047 -9.141 41.961 1.00 46.72 83 ASN A C 1
ATOM 636 O O . ASN A 1 83 ? -50.927 -9.738 41.347 1.00 46.72 83 ASN A O 1
ATOM 640 N N . GLY A 1 84 ? -48.795 -9.592 42.059 1.00 49.28 84 GLY A N 1
ATOM 641 C CA . GLY A 1 84 ? -48.446 -10.972 41.747 1.00 49.28 84 GLY A CA 1
ATOM 642 C C . GLY A 1 84 ? -49.193 -11.890 42.709 1.00 49.28 84 GLY A C 1
ATOM 643 O O . GLY A 1 84 ? -48.821 -11.994 43.873 1.00 49.28 84 GLY A O 1
ATOM 644 N N . SER A 1 85 ? -50.278 -12.499 42.233 1.00 47.56 85 SER A N 1
ATOM 645 C CA . SER A 1 85 ? -50.896 -13.655 42.878 1.00 47.56 85 SER A CA 1
ATOM 646 C C . SER A 1 85 ? -49.885 -14.814 42.832 1.00 47.56 85 SER A C 1
ATOM 648 O O . SER A 1 85 ? -49.325 -15.072 41.763 1.00 47.56 85 SER A O 1
ATOM 650 N N . PRO A 1 86 ? -49.592 -15.493 43.957 1.00 46.78 86 PRO A N 1
ATOM 651 C CA . PRO A 1 86 ? -48.440 -16.389 44.087 1.00 46.78 86 PRO A CA 1
ATOM 652 C C . PRO A 1 86 ? -48.625 -17.786 43.457 1.00 46.78 86 PRO A C 1
ATOM 654 O O . PRO A 1 86 ? -47.981 -18.734 43.894 1.00 46.78 86 PRO A O 1
ATOM 657 N N . GLY A 1 87 ? -49.467 -17.950 42.432 1.00 49.69 87 GLY A N 1
ATOM 658 C CA . GLY A 1 87 ? -49.719 -19.272 41.835 1.00 49.69 87 GLY A CA 1
ATOM 659 C C . GLY A 1 87 ? -49.970 -19.315 40.330 1.00 49.69 87 GLY A C 1
ATOM 660 O O . GLY A 1 87 ? -50.071 -20.408 39.777 1.00 49.69 87 GLY A O 1
ATOM 661 N N . ASP A 1 88 ? -50.054 -18.174 39.648 1.00 51.75 88 ASP A N 1
ATOM 662 C CA . ASP A 1 88 ? -50.547 -18.158 38.274 1.00 51.75 88 ASP A CA 1
ATOM 663 C C . ASP A 1 88 ? -49.402 -18.281 37.271 1.00 51.75 88 ASP A C 1
ATOM 665 O O . ASP A 1 88 ? -48.493 -17.451 37.202 1.00 51.75 88 ASP A O 1
ATOM 669 N N . CYS A 1 89 ? -49.463 -19.341 36.466 1.00 57.53 89 CYS A N 1
ATOM 670 C CA . CYS A 1 89 ? -48.626 -19.518 35.290 1.00 57.53 89 CYS A CA 1
ATOM 671 C C . CYS A 1 89 ? -48.638 -18.203 34.491 1.00 57.53 89 CYS A C 1
ATOM 673 O O . CYS A 1 89 ? -49.726 -17.657 34.270 1.00 57.53 89 CYS A O 1
ATOM 675 N N . PRO A 1 90 ? -47.487 -17.677 34.034 1.00 70.06 90 PRO A N 1
ATOM 676 C CA . PRO A 1 90 ? -47.475 -16.442 33.266 1.00 70.06 90 PRO A CA 1
ATOM 677 C C . PRO A 1 90 ? -48.391 -16.616 32.053 1.00 70.06 90 PRO A C 1
ATOM 679 O O . PRO A 1 90 ? -48.127 -17.415 31.155 1.00 70.06 90 PRO A O 1
ATOM 682 N N . SER A 1 91 ? -49.51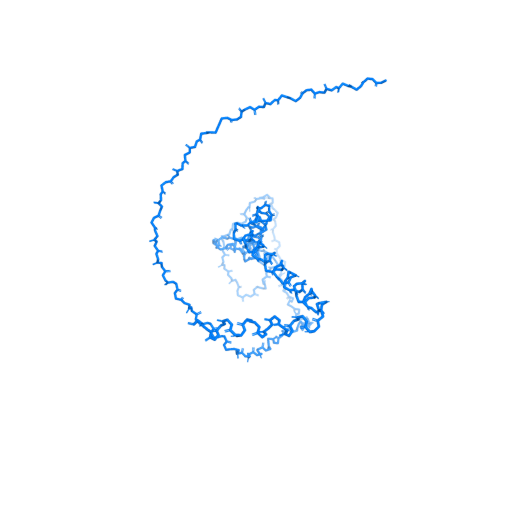4 -15.896 32.045 1.00 81.06 91 SER A N 1
ATOM 683 C CA . SER A 1 91 ? -50.451 -15.928 30.926 1.00 81.06 91 SER A CA 1
ATOM 684 C C . SER A 1 91 ? -49.710 -15.581 29.632 1.00 81.06 91 SER A C 1
ATOM 686 O O . SER A 1 91 ? -48.831 -14.714 29.634 1.00 81.06 91 SER A O 1
ATOM 688 N N . ARG A 1 92 ? -50.104 -16.181 28.497 1.00 88.31 92 ARG A N 1
ATOM 689 C CA . ARG A 1 92 ? -49.571 -15.835 27.161 1.00 88.31 92 ARG A CA 1
ATOM 690 C C . ARG A 1 92 ? -49.559 -14.320 26.929 1.00 88.31 92 ARG A C 1
ATOM 692 O O . ARG A 1 92 ? -48.638 -13.792 26.313 1.00 88.31 92 ARG A O 1
ATOM 699 N N . GLN A 1 93 ? -50.573 -13.618 27.441 1.00 89.56 93 GLN A N 1
ATOM 700 C CA . GLN A 1 93 ? -50.661 -12.161 27.350 1.00 89.56 93 GLN A CA 1
ATOM 701 C C . GLN A 1 93 ? -49.615 -11.447 28.210 1.00 89.56 93 GLN A C 1
ATOM 703 O O . GLN A 1 93 ? -49.113 -10.410 27.795 1.00 89.56 93 GLN A O 1
ATOM 708 N N . SER A 1 94 ? -49.282 -11.982 29.386 1.00 87.69 94 SER A N 1
ATOM 709 C CA . SER A 1 94 ? -48.218 -11.445 30.239 1.00 87.69 94 SER A CA 1
ATOM 710 C C . SER A 1 94 ? -46.873 -11.544 29.536 1.00 87.69 94 SER A C 1
ATOM 712 O O . SER A 1 94 ? -46.176 -10.542 29.436 1.00 87.69 94 SER A O 1
ATOM 714 N N . LEU A 1 95 ? -46.563 -12.709 28.957 1.00 88.00 95 LEU A N 1
ATOM 715 C CA . LEU A 1 95 ? -45.342 -12.899 28.175 1.00 88.00 95 LEU A CA 1
ATOM 716 C C . LEU A 1 95 ? -45.301 -11.954 26.967 1.00 88.00 95 LEU A C 1
ATOM 718 O O . LEU A 1 95 ? -44.287 -11.319 26.705 1.00 88.00 95 LEU A O 1
ATOM 722 N N . HIS A 1 96 ? -46.415 -11.810 26.245 1.00 88.06 96 HIS A N 1
ATOM 723 C CA . HIS A 1 96 ? -46.496 -10.879 25.121 1.00 88.06 96 HIS A CA 1
ATOM 724 C C . HIS A 1 96 ? -46.258 -9.422 25.553 1.00 88.06 96 HIS A C 1
ATOM 726 O O . HIS A 1 96 ? -45.497 -8.703 24.906 1.00 88.06 96 HIS A O 1
ATOM 732 N N . LYS A 1 97 ? -46.865 -8.999 26.671 1.00 87.31 97 LYS A N 1
ATOM 733 C CA . LYS A 1 97 ? -46.653 -7.673 27.267 1.00 87.31 97 LYS A CA 1
ATOM 734 C C . LYS A 1 97 ? -45.199 -7.487 27.695 1.00 87.31 97 LYS A C 1
ATOM 736 O O . LYS A 1 97 ? -44.626 -6.447 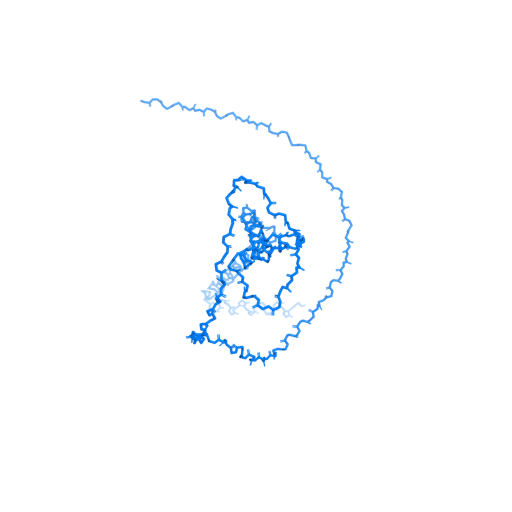27.400 1.00 87.31 97 LYS A O 1
ATOM 741 N N . GLU A 1 98 ? -44.596 -8.480 28.341 1.00 86.94 98 GLU A N 1
ATOM 742 C CA . GLU A 1 98 ? -43.194 -8.456 28.758 1.00 86.94 98 GLU A CA 1
ATOM 743 C C . GLU A 1 98 ? -42.253 -8.330 27.559 1.00 86.94 98 GLU A C 1
ATOM 745 O O . GLU A 1 98 ? -41.403 -7.450 27.558 1.00 86.94 98 GLU A O 1
ATOM 750 N N . LEU A 1 99 ? -42.439 -9.123 26.501 1.00 85.88 99 LEU A N 1
ATOM 751 C CA . LEU A 1 99 ? -41.615 -9.049 25.291 1.00 85.88 99 LEU A CA 1
ATOM 752 C C . LEU A 1 99 ? -41.712 -7.676 24.613 1.00 85.88 99 LEU A C 1
ATOM 754 O O . LEU A 1 99 ? -40.689 -7.093 24.252 1.00 85.88 99 LEU A O 1
ATOM 758 N N . LEU A 1 100 ? -42.926 -7.123 24.492 1.00 83.88 100 LEU A N 1
ATOM 759 C CA . LEU A 1 100 ? -43.133 -5.766 23.977 1.00 83.88 100 LEU A CA 1
ATOM 760 C C . LEU A 1 100 ? -42.476 -4.709 24.872 1.00 83.88 100 LEU A C 1
ATOM 762 O O . LEU A 1 100 ? -41.866 -3.769 24.362 1.00 83.88 100 LEU A O 1
ATOM 766 N N . LEU A 1 101 ? -42.585 -4.851 26.197 1.00 79.50 101 LEU A N 1
ATOM 767 C CA . LEU A 1 101 ? -41.985 -3.930 27.159 1.00 79.50 101 LEU A CA 1
ATOM 768 C C . LEU A 1 101 ? -40.466 -4.031 27.169 1.00 79.50 101 LEU A C 1
ATOM 770 O O . LEU A 1 101 ? -39.830 -2.994 27.215 1.00 79.50 101 LEU A O 1
ATOM 774 N N . THR A 1 102 ? -39.870 -5.215 27.087 1.00 74.00 102 THR A N 1
ATOM 775 C CA . THR A 1 102 ? -38.414 -5.400 27.020 1.00 74.00 102 THR A CA 1
ATOM 776 C C . THR A 1 102 ? -37.867 -4.868 25.706 1.00 74.00 102 THR A C 1
ATOM 778 O O . THR A 1 102 ? -36.844 -4.196 25.710 1.00 74.00 102 THR A O 1
ATOM 781 N N . HIS A 1 103 ? -38.580 -5.056 24.593 1.00 73.62 103 HIS A N 1
ATOM 782 C CA . HIS A 1 103 ? -38.215 -4.425 23.329 1.00 73.62 103 HIS A CA 1
ATOM 783 C C . HIS A 1 103 ? -38.329 -2.894 23.418 1.00 73.62 103 HIS A C 1
ATOM 785 O O . HIS A 1 103 ? -37.405 -2.184 23.046 1.00 73.62 103 HIS A O 1
ATOM 791 N N . LYS A 1 104 ? -39.417 -2.353 23.982 1.00 68.50 104 LYS A N 1
ATOM 792 C CA . LYS A 1 104 ? -39.608 -0.899 24.131 1.00 68.50 104 LYS A CA 1
ATOM 793 C C . LYS A 1 104 ? -38.678 -0.267 25.176 1.00 68.50 104 LYS A C 1
ATOM 795 O O . LYS A 1 104 ? -38.237 0.857 24.988 1.00 68.50 104 LYS A O 1
ATOM 800 N N . ARG A 1 105 ? -38.387 -0.962 26.278 1.00 64.75 105 ARG A N 1
ATOM 801 C CA . ARG A 1 105 ? -37.550 -0.507 27.401 1.00 64.75 105 ARG A CA 1
ATOM 802 C C . ARG A 1 105 ? -36.071 -0.725 27.122 1.00 64.75 105 ARG A C 1
ATOM 804 O O . ARG A 1 105 ? -35.281 0.120 27.508 1.00 64.75 105 ARG A O 1
ATOM 811 N N . GLY A 1 106 ? -35.715 -1.786 26.403 1.00 62.16 106 GLY A N 1
ATOM 812 C CA . GLY A 1 106 ? -34.384 -1.972 25.828 1.00 62.16 106 GLY A CA 1
ATOM 813 C C . GLY A 1 106 ? -34.056 -0.933 24.755 1.00 62.16 106 GLY A C 1
ATOM 814 O O . GLY A 1 106 ? -32.890 -0.646 24.547 1.00 62.16 106 GLY A O 1
ATOM 815 N N . LEU A 1 107 ? -35.067 -0.322 24.123 1.00 59.97 107 LEU A N 1
ATOM 816 C CA . LEU A 1 107 ? -34.890 0.886 23.307 1.00 59.97 107 LEU A CA 1
ATOM 817 C C . LEU A 1 107 ? -34.795 2.180 24.140 1.00 59.97 107 LEU A C 1
ATOM 819 O O . LEU A 1 107 ? -34.281 3.172 23.637 1.00 59.97 107 LEU A O 1
ATOM 823 N N . LEU A 1 108 ? -35.348 2.195 25.362 1.00 61.72 108 LEU A N 1
ATOM 824 C CA . LEU A 1 108 ? -35.461 3.386 26.223 1.00 61.72 108 LEU A CA 1
ATOM 825 C C . LEU A 1 108 ? -34.290 3.540 27.197 1.00 61.72 108 LEU A C 1
ATOM 827 O O . LEU A 1 108 ? -33.974 4.654 27.600 1.00 61.72 108 LEU A O 1
ATOM 831 N N . LEU A 1 109 ? -33.658 2.435 27.604 1.00 61.09 109 LEU A N 1
ATOM 832 C CA . LEU A 1 109 ? -32.299 2.506 28.114 1.00 61.09 109 LEU A CA 1
ATOM 833 C C . LEU A 1 109 ? -31.501 3.064 26.934 1.00 61.09 109 LEU A C 1
ATOM 835 O O . LEU A 1 109 ? -31.385 2.378 25.932 1.00 61.09 109 LEU A O 1
ATOM 839 N N . GLU A 1 110 ? -31.071 4.324 27.017 1.00 63.25 110 GLU A N 1
ATOM 840 C CA . GLU A 1 110 ? -30.428 5.141 25.960 1.00 63.25 110 GLU A CA 1
ATOM 841 C C . GLU A 1 110 ? -29.373 4.409 25.097 1.00 63.25 110 GLU A C 1
ATOM 843 O O . GLU A 1 110 ? -28.996 4.840 24.005 1.00 63.25 110 GLU A O 1
ATOM 848 N N . GLU A 1 111 ? -28.898 3.261 25.564 1.00 67.44 111 GLU A N 1
ATOM 849 C CA . GLU A 1 111 ? -28.152 2.295 24.787 1.00 67.44 111 GLU A CA 1
ATOM 850 C C . GLU A 1 111 ? -29.034 1.582 23.741 1.00 67.44 111 GLU A C 1
ATOM 852 O O . GLU A 1 111 ? -29.723 0.602 24.020 1.00 67.44 111 GLU A O 1
ATOM 857 N N . LYS A 1 112 ? -28.936 2.028 22.481 1.00 71.69 112 LYS A N 1
ATOM 858 C CA . LYS A 1 112 ? -29.426 1.261 21.322 1.00 71.69 112 LYS A CA 1
ATOM 859 C C . LYS A 1 112 ? -29.019 -0.217 21.449 1.00 71.69 112 LYS A C 1
ATOM 861 O O . LYS A 1 112 ? -27.853 -0.482 21.763 1.00 71.69 112 LYS A O 1
ATOM 866 N N . PRO A 1 113 ? -29.902 -1.174 21.106 1.00 79.38 113 PRO A N 1
ATOM 867 C CA . PRO A 1 113 ? -29.555 -2.588 21.122 1.00 79.38 113 PRO A CA 1
ATOM 868 C C . PRO A 1 113 ? -28.297 -2.836 20.286 1.00 79.38 113 PRO A C 1
ATOM 870 O O . PRO A 1 113 ? -28.088 -2.199 19.249 1.00 79.38 113 PRO A O 1
ATOM 873 N N . GLU A 1 114 ? -27.463 -3.777 20.728 1.00 86.50 114 GLU A N 1
ATOM 874 C CA . GLU A 1 114 ? -26.162 -4.072 20.120 1.00 86.50 114 GLU A CA 1
ATOM 875 C C . GLU A 1 114 ? -26.243 -4.208 18.593 1.00 86.50 114 GLU A C 1
ATOM 877 O O . GLU A 1 114 ? -25.495 -3.545 17.874 1.00 86.50 114 GLU A O 1
ATOM 882 N N . LEU A 1 115 ? -27.223 -4.970 18.095 1.00 88.12 115 LEU A N 1
ATOM 883 C CA . LEU A 1 115 ? -27.447 -5.158 16.663 1.00 88.12 115 LEU A CA 1
ATOM 884 C C . LEU A 1 115 ? -27.672 -3.831 15.921 1.00 88.12 115 LEU A C 1
ATOM 886 O O . LEU A 1 115 ? -27.100 -3.619 14.855 1.00 88.12 115 LEU A O 1
ATOM 890 N N . GLN A 1 116 ? -28.470 -2.915 16.474 1.00 86.62 116 GLN A N 1
ATOM 891 C CA . GLN A 1 116 ? -28.711 -1.613 15.849 1.00 86.62 116 GLN A CA 1
ATOM 892 C C . GLN A 1 116 ? -27.428 -0.778 15.791 1.00 86.62 116 GLN A C 1
ATOM 894 O O . GLN A 1 116 ? -27.184 -0.114 14.782 1.00 86.62 116 GLN A O 1
ATOM 899 N N . ARG A 1 117 ? -26.591 -0.833 16.836 1.00 89.44 117 ARG A N 1
ATOM 900 C CA . ARG A 1 117 ? -25.286 -0.156 16.838 1.00 89.44 117 ARG A CA 1
ATOM 901 C C . ARG A 1 117 ? -24.354 -0.727 15.782 1.00 89.44 117 ARG A C 1
ATOM 903 O O . ARG A 1 117 ? -23.792 0.044 15.015 1.00 89.44 117 ARG A O 1
ATOM 910 N N . VAL A 1 118 ? -24.236 -2.050 15.695 1.00 95.00 118 VAL A N 1
ATOM 911 C CA . VAL A 1 118 ? -23.380 -2.718 14.703 1.00 95.00 118 VAL A CA 1
ATOM 912 C C . VAL A 1 118 ? -23.861 -2.435 13.278 1.00 95.00 118 VAL A C 1
ATOM 914 O O . VAL A 1 118 ? -23.045 -2.147 12.407 1.00 95.00 118 VAL A O 1
ATOM 917 N N . LEU A 1 119 ? -25.175 -2.436 13.026 1.00 95.38 119 LEU A N 1
ATOM 918 C CA . LEU A 1 119 ? -25.723 -2.072 11.714 1.00 95.38 119 LEU A CA 1
ATOM 919 C C . LEU A 1 119 ? -25.462 -0.604 11.362 1.00 95.38 119 LEU A C 1
ATOM 921 O O . LEU A 1 119 ? -25.126 -0.299 10.218 1.00 95.38 119 LEU A O 1
ATOM 925 N N . GLN A 1 120 ? -25.600 0.310 12.326 1.00 94.62 120 GLN A N 1
ATOM 926 C CA . GLN A 1 120 ? -25.263 1.717 12.122 1.00 94.62 120 GLN A CA 1
ATOM 927 C C . GLN A 1 120 ? -23.764 1.890 11.843 1.00 94.62 120 GLN A C 1
ATOM 929 O O . GLN A 1 120 ? -23.410 2.567 10.882 1.00 94.62 120 GLN A O 1
ATOM 934 N N . GLN A 1 121 ? -22.904 1.246 12.634 1.00 96.50 121 GLN A N 1
ATOM 935 C CA . GLN A 1 121 ? -21.456 1.266 12.446 1.00 96.50 121 GLN A CA 1
ATOM 936 C C . GLN A 1 121 ? -21.083 0.745 11.058 1.00 96.50 121 GLN A C 1
ATOM 938 O O . GLN A 1 121 ? -20.399 1.432 10.309 1.00 96.50 121 GLN A O 1
ATOM 943 N N . ARG A 1 122 ? -21.640 -0.402 10.651 1.00 97.38 122 ARG A N 1
ATOM 944 C CA . ARG A 1 122 ? -21.390 -0.979 9.328 1.00 97.38 122 ARG A CA 1
ATOM 945 C C . ARG A 1 122 ? -21.795 -0.044 8.187 1.00 97.38 122 ARG A C 1
ATOM 947 O O . ARG A 1 122 ? -21.113 -0.010 7.168 1.00 97.38 122 ARG A O 1
ATOM 954 N N . ARG A 1 123 ? -22.894 0.706 8.331 1.00 98.12 123 ARG A N 1
ATOM 955 C CA . ARG A 1 123 ? -23.303 1.713 7.336 1.00 98.12 123 ARG A CA 1
ATOM 956 C C . ARG A 1 123 ? -22.292 2.856 7.233 1.00 98.12 123 ARG A C 1
ATOM 958 O O . ARG A 1 123 ? -21.992 3.279 6.123 1.00 98.12 123 ARG A O 1
ATOM 965 N N . LEU A 1 124 ? -21.769 3.331 8.364 1.00 97.62 124 LEU A N 1
ATOM 966 C CA . LEU A 1 124 ? -20.743 4.377 8.394 1.00 97.62 124 LEU A CA 1
ATOM 967 C C . LEU A 1 124 ? -19.425 3.894 7.784 1.00 97.62 124 LEU A C 1
ATOM 969 O O . LEU A 1 124 ? -18.825 4.613 6.991 1.00 97.62 124 LEU A O 1
ATOM 973 N N . ASP A 1 125 ? -19.008 2.672 8.113 1.00 98.19 125 ASP A N 1
ATOM 974 C CA . ASP A 1 125 ? -17.783 2.079 7.574 1.00 98.19 125 ASP A CA 1
ATOM 975 C C . ASP A 1 125 ? -17.877 1.906 6.058 1.00 98.19 125 ASP A C 1
ATOM 977 O O . ASP A 1 125 ? -16.949 2.272 5.347 1.00 98.19 125 ASP A O 1
ATOM 981 N N . LEU A 1 126 ? -19.023 1.433 5.554 1.00 98.00 126 LEU A N 1
ATOM 982 C CA . LEU A 1 126 ? -19.253 1.291 4.117 1.00 98.00 126 LEU A CA 1
ATOM 983 C C . LEU A 1 126 ? -19.216 2.642 3.392 1.00 98.00 126 LEU A C 1
ATOM 985 O O . LEU A 1 126 ? -18.644 2.737 2.312 1.00 98.00 126 LEU A O 1
ATOM 989 N N . HIS A 1 127 ? -19.811 3.686 3.976 1.00 97.62 127 HIS A N 1
ATOM 990 C CA . HIS A 1 127 ? -19.752 5.034 3.408 1.00 97.62 127 HIS A CA 1
ATOM 991 C C . HIS A 1 127 ? -18.311 5.550 3.354 1.00 97.62 127 HIS A C 1
ATOM 993 O O . HIS A 1 127 ? -17.862 6.018 2.314 1.00 97.62 127 HIS A O 1
ATOM 999 N N . ARG A 1 128 ? -17.559 5.392 4.450 1.00 96.81 128 ARG A N 1
ATOM 1000 C CA . ARG A 1 128 ? -16.143 5.770 4.520 1.00 96.81 128 ARG A CA 1
ATOM 1001 C C . ARG A 1 128 ? -15.298 4.999 3.505 1.00 96.81 128 ARG A C 1
ATOM 1003 O O . ARG A 1 128 ? -14.432 5.585 2.869 1.00 96.81 128 ARG A O 1
ATOM 1010 N N . GLU A 1 129 ? -15.524 3.697 3.360 1.00 96.75 129 GLU A N 1
ATOM 1011 C CA . GLU A 1 129 ? -14.813 2.857 2.393 1.00 96.75 129 GLU A CA 1
ATOM 1012 C C . GLU A 1 129 ? -15.098 3.298 0.953 1.00 96.75 129 GLU A C 1
ATOM 1014 O O . GLU A 1 129 ? -14.168 3.415 0.160 1.00 96.75 129 GLU A O 1
ATOM 1019 N N . GLN A 1 130 ? -16.355 3.620 0.628 1.00 96.88 130 GLN A N 1
ATOM 1020 C CA . GLN A 1 1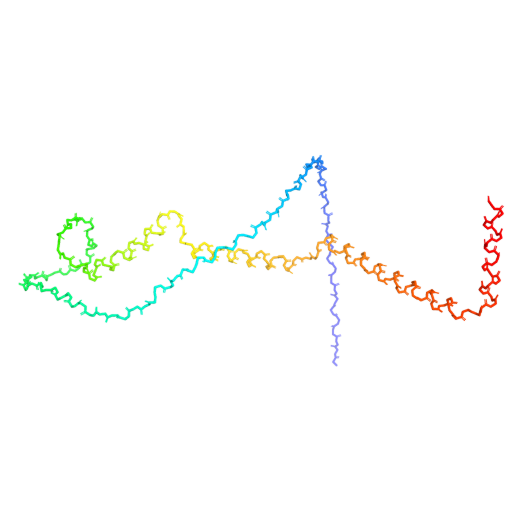30 ? -16.720 4.165 -0.682 1.00 96.88 130 GLN A CA 1
ATOM 1021 C C . GLN A 1 130 ? -16.054 5.517 -0.947 1.00 96.88 130 GLN A C 1
ATOM 1023 O O . GLN A 1 130 ? -15.510 5.717 -2.028 1.00 96.88 130 GLN A O 1
ATOM 1028 N N . GLU A 1 131 ? -16.046 6.425 0.032 1.00 96.19 131 GLU A N 1
ATOM 1029 C CA . GLU A 1 131 ? -15.340 7.703 -0.090 1.00 96.19 131 GLU A CA 1
ATOM 1030 C C . GLU A 1 131 ? -13.843 7.486 -0.335 1.00 96.19 131 GLU A C 1
ATOM 1032 O O . GLU A 1 131 ? -13.299 8.044 -1.281 1.00 96.19 131 GLU A O 1
ATOM 1037 N N . LEU A 1 132 ? -13.181 6.633 0.455 1.00 94.38 132 LEU A N 1
ATOM 1038 C CA . LEU A 1 132 ? -11.756 6.325 0.297 1.00 94.38 132 LEU A CA 1
ATOM 1039 C C . LEU A 1 132 ? -11.434 5.658 -1.046 1.00 94.38 132 LEU A C 1
ATOM 1041 O O . LEU A 1 132 ? -10.380 5.929 -1.610 1.00 94.38 132 LEU A O 1
ATOM 1045 N N . ALA A 1 133 ? -12.328 4.819 -1.572 1.00 93.69 133 ALA A N 1
ATOM 1046 C CA . ALA A 1 133 ? -12.150 4.173 -2.871 1.00 93.69 133 ALA A CA 1
ATOM 1047 C C . ALA A 1 133 ? -12.281 5.149 -4.053 1.00 93.69 133 ALA A C 1
ATOM 1049 O O . ALA A 1 133 ? -11.706 4.909 -5.113 1.00 93.69 133 ALA A O 1
ATOM 1050 N N . LEU A 1 134 ? -13.044 6.234 -3.884 1.00 94.56 134 LEU A N 1
ATOM 1051 C CA . LEU A 1 134 ? -13.161 7.304 -4.877 1.00 94.56 134 LEU A CA 1
ATOM 1052 C C . LEU A 1 134 ? -12.023 8.325 -4.777 1.00 94.56 134 LEU A C 1
ATOM 1054 O O . LEU A 1 134 ? -11.784 9.061 -5.736 1.00 94.56 134 LEU A O 1
ATOM 1058 N N . GLN A 1 135 ? -11.332 8.386 -3.637 1.00 93.56 135 GLN A N 1
ATOM 1059 C CA . GLN A 1 135 ? -10.202 9.286 -3.469 1.00 93.56 135 GLN A CA 1
ATOM 1060 C C . GLN A 1 135 ? -9.008 8.833 -4.321 1.00 93.56 135 GLN A C 1
ATOM 1062 O O . GLN A 1 135 ? -8.727 7.636 -4.431 1.00 93.56 135 GLN A O 1
ATOM 1067 N N . PRO A 1 136 ? -8.267 9.781 -4.919 1.00 94.62 136 PRO A N 1
ATOM 1068 C CA . PRO A 1 136 ? -7.018 9.462 -5.586 1.00 94.62 136 PRO A CA 1
ATOM 1069 C C . PRO A 1 136 ? -5.994 8.899 -4.584 1.00 94.62 136 PRO A C 1
ATOM 1071 O O . PRO A 1 136 ? -6.071 9.188 -3.384 1.00 94.62 136 PRO A O 1
ATOM 1074 N N . PRO A 1 137 ? -5.003 8.123 -5.066 1.00 93.06 137 PRO A N 1
ATOM 1075 C CA . PRO A 1 137 ? -3.939 7.604 -4.217 1.00 93.06 137 PRO A CA 1
ATOM 1076 C C . PRO A 1 137 ? -3.217 8.753 -3.518 1.00 93.06 137 PRO A C 1
ATOM 1078 O O . PRO A 1 137 ? -2.920 9.782 -4.133 1.00 93.06 137 PRO A O 1
ATOM 1081 N N . SER A 1 138 ? -2.907 8.553 -2.240 1.00 94.38 138 SER A N 1
ATOM 1082 C CA . SER A 1 138 ? -2.187 9.542 -1.437 1.00 94.38 138 SER A CA 1
ATOM 1083 C C . SER A 1 138 ? -0.836 9.884 -2.073 1.00 94.38 138 SER A C 1
ATOM 1085 O O . SER A 1 138 ? -0.203 9.022 -2.685 1.00 94.38 138 SER A O 1
ATOM 1087 N N . ASP A 1 139 ? -0.351 11.110 -1.875 1.00 97.06 139 ASP A N 1
ATOM 1088 C CA . ASP A 1 139 ? 0.986 11.537 -2.310 1.00 97.06 139 ASP A CA 1
ATOM 1089 C C . ASP A 1 139 ? 2.073 10.534 -1.887 1.00 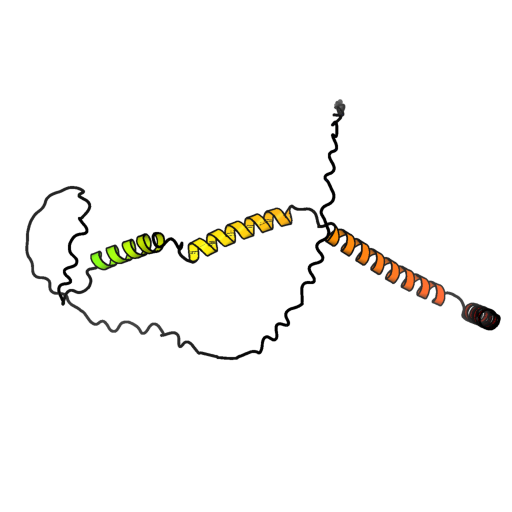97.06 139 ASP A C 1
ATOM 1091 O O . ASP A 1 139 ? 2.951 10.186 -2.677 1.00 97.06 139 ASP A O 1
ATOM 1095 N N . LEU A 1 140 ? 1.958 9.984 -0.671 1.00 97.56 140 LEU A N 1
ATOM 1096 C CA . LEU A 1 140 ? 2.861 8.946 -0.171 1.00 97.56 140 LEU A CA 1
ATOM 1097 C C . LEU A 1 140 ? 2.764 7.644 -0.980 1.00 97.56 140 LEU A C 1
ATOM 1099 O O . LEU A 1 140 ? 3.783 7.028 -1.282 1.00 97.56 140 LEU A O 1
ATOM 1103 N N . GLU A 1 141 ? 1.556 7.214 -1.339 1.00 96.69 141 GLU A N 1
ATOM 1104 C CA . GLU A 1 141 ? 1.349 6.011 -2.150 1.00 96.69 141 GLU A CA 1
ATOM 1105 C C . GLU A 1 141 ? 1.950 6.181 -3.550 1.00 96.69 141 GLU A C 1
ATOM 1107 O O . GLU A 1 141 ? 2.600 5.272 -4.071 1.00 96.69 141 GLU A O 1
ATOM 1112 N N . GLN A 1 142 ? 1.788 7.363 -4.145 1.00 98.31 142 GLN A N 1
ATOM 1113 C CA . GLN A 1 142 ? 2.381 7.688 -5.439 1.00 98.31 142 GLN A CA 1
ATOM 1114 C C . GLN A 1 142 ? 3.912 7.693 -5.375 1.00 98.31 142 GLN A C 1
ATOM 1116 O O . GLN A 1 142 ? 4.563 7.134 -6.258 1.00 98.31 142 GLN A O 1
ATOM 1121 N N . GLU A 1 143 ? 4.496 8.276 -4.327 1.00 98.56 143 GLU A N 1
ATOM 1122 C CA . GLU A 1 143 ? 5.948 8.311 -4.146 1.00 98.56 143 GLU A CA 1
ATOM 1123 C C . GLU A 1 143 ? 6.534 6.911 -3.918 1.00 98.56 143 GLU A C 1
ATOM 1125 O O . GLU A 1 143 ? 7.555 6.556 -4.508 1.00 98.56 143 GLU A O 1
ATOM 1130 N N . LEU A 1 144 ? 5.851 6.061 -3.143 1.00 98.38 144 LEU A N 1
ATOM 1131 C CA . LEU A 1 144 ? 6.243 4.660 -2.980 1.00 98.38 144 LEU A CA 1
ATOM 1132 C C . LEU A 1 144 ? 6.226 3.905 -4.313 1.00 98.38 144 LEU A C 1
ATOM 1134 O O . LEU A 1 144 ? 7.178 3.178 -4.602 1.00 98.38 144 LEU A O 1
ATOM 1138 N N . ARG A 1 145 ? 5.202 4.111 -5.152 1.00 98.06 145 ARG A N 1
ATOM 1139 C CA . ARG A 1 145 ? 5.147 3.515 -6.498 1.00 98.06 145 ARG A CA 1
ATOM 1140 C C . ARG A 1 145 ? 6.295 4.001 -7.383 1.00 98.06 145 ARG A C 1
ATOM 1142 O O . ARG A 1 145 ? 6.953 3.175 -8.009 1.00 98.06 145 ARG A O 1
ATOM 1149 N N . LYS A 1 146 ? 6.588 5.306 -7.394 1.00 98.62 146 LYS A N 1
ATOM 1150 C CA . LYS A 1 146 ? 7.734 5.868 -8.136 1.00 98.62 146 LYS A CA 1
ATOM 1151 C C . LYS A 1 146 ? 9.055 5.267 -7.669 1.00 98.62 146 LYS A C 1
ATOM 1153 O O . LYS A 1 146 ? 9.878 4.869 -8.488 1.00 98.62 146 LYS A O 1
ATOM 1158 N N . ARG A 1 147 ? 9.257 5.156 -6.353 1.00 98.38 147 ARG A N 1
ATOM 1159 C CA . ARG A 1 147 ? 10.469 4.559 -5.783 1.00 98.38 147 ARG A CA 1
ATOM 1160 C C . ARG A 1 147 ? 10.609 3.087 -6.169 1.00 98.38 147 ARG A C 1
ATOM 1162 O O . ARG A 1 147 ? 11.707 2.670 -6.517 1.00 98.38 147 ARG A O 1
ATOM 1169 N N . GLN A 1 148 ? 9.524 2.315 -6.127 1.00 98.62 148 GLN A N 1
ATOM 1170 C CA . GLN A 1 148 ? 9.524 0.915 -6.562 1.00 98.62 148 GLN A CA 1
ATOM 1171 C C . GLN A 1 148 ? 9.868 0.783 -8.049 1.00 98.62 148 GLN A C 1
ATOM 1173 O O . GLN A 1 148 ? 10.731 -0.016 -8.395 1.00 98.62 148 GLN A O 1
ATOM 1178 N N . GLN A 1 149 ? 9.260 1.603 -8.911 1.00 98.62 149 GLN A N 1
ATOM 1179 C CA . GLN A 1 149 ? 9.573 1.628 -10.344 1.00 98.62 149 GLN A CA 1
ATOM 1180 C C . GLN A 1 149 ? 11.044 1.972 -10.598 1.00 98.62 149 GLN A C 1
ATOM 1182 O O . GLN A 1 149 ? 11.711 1.280 -11.358 1.00 98.62 149 GLN A O 1
ATOM 1187 N N . LYS A 1 150 ? 11.578 2.981 -9.901 1.00 98.69 150 LYS A N 1
ATOM 1188 C CA . LYS A 1 150 ? 12.992 3.368 -9.992 1.00 98.69 150 LYS A CA 1
ATOM 1189 C C . LYS A 1 150 ? 13.938 2.241 -9.566 1.00 98.69 150 LYS A C 1
ATOM 1191 O O . LYS A 1 150 ? 14.975 2.041 -10.185 1.00 98.69 150 LYS A O 1
ATOM 1196 N N . MET A 1 151 ? 13.593 1.501 -8.512 1.00 98.44 151 MET A N 1
ATOM 1197 C CA . MET A 1 151 ? 14.369 0.329 -8.094 1.00 98.44 151 MET A CA 1
ATOM 1198 C C . MET A 1 151 ? 14.356 -0.765 -9.165 1.00 98.44 151 MET A C 1
ATOM 1200 O O . MET A 1 151 ? 15.416 -1.275 -9.508 1.00 98.44 151 MET A O 1
ATOM 1204 N N . GLN A 1 152 ? 13.189 -1.071 -9.737 1.00 98.50 152 GLN A N 1
ATOM 1205 C CA . GLN A 1 152 ? 13.069 -2.051 -10.822 1.00 98.50 152 GLN A CA 1
ATOM 1206 C C . GLN A 1 152 ? 13.866 -1.632 -12.065 1.00 98.50 152 GLN A C 1
ATOM 1208 O O . GLN A 1 152 ? 14.503 -2.468 -12.697 1.00 98.50 152 GLN A O 1
ATOM 1213 N N . GLU A 1 153 ? 13.870 -0.342 -12.404 1.00 98.44 153 GLU A N 1
ATOM 1214 C CA . GLU A 1 153 ? 14.686 0.201 -13.493 1.00 98.44 153 GLU A CA 1
ATOM 1215 C C . GLU A 1 153 ? 16.182 -0.015 -13.243 1.00 98.44 153 GLU A C 1
ATOM 1217 O O . GLU A 1 153 ? 16.876 -0.505 -14.129 1.00 98.44 153 GLU A O 1
ATOM 1222 N N . TYR A 1 154 ? 16.674 0.261 -12.030 1.00 98.25 154 TYR A N 1
ATOM 1223 C CA . TYR A 1 154 ? 18.072 -0.009 -11.683 1.00 98.25 154 TYR A CA 1
ATOM 1224 C C . TYR A 1 154 ? 18.427 -1.494 -11.715 1.00 98.25 154 TYR A C 1
ATOM 1226 O O . TYR A 1 154 ? 19.520 -1.837 -12.153 1.00 98.25 154 TYR A O 1
ATOM 1234 N N . GLU A 1 155 ? 17.532 -2.376 -11.270 1.00 98.19 155 GLU A N 1
ATOM 1235 C CA . GLU A 1 155 ? 17.746 -3.825 -11.343 1.00 98.19 155 GLU A CA 1
ATOM 1236 C C . GLU A 1 155 ? 17.864 -4.298 -12.799 1.00 98.19 155 GLU A C 1
ATOM 1238 O O . GLU A 1 155 ? 18.765 -5.071 -13.131 1.00 98.19 155 GLU A O 1
ATOM 1243 N N . MET A 1 156 ? 16.995 -3.799 -13.684 1.00 98.25 156 MET A N 1
ATOM 1244 C CA . MET A 1 156 ? 17.049 -4.104 -15.116 1.00 98.25 156 MET A CA 1
ATOM 1245 C C . MET A 1 156 ? 18.297 -3.521 -15.788 1.00 98.25 156 MET A C 1
ATOM 1247 O O . MET A 1 156 ? 18.931 -4.206 -16.589 1.00 98.25 156 MET A O 1
ATOM 1251 N N . GLU A 1 157 ? 18.667 -2.281 -15.464 1.00 98.06 157 GLU A N 1
ATOM 1252 C CA . GLU A 1 157 ? 19.865 -1.637 -16.006 1.00 98.06 157 GLU A CA 1
ATOM 1253 C C . GLU A 1 157 ? 21.136 -2.349 -15.533 1.00 98.06 157 GLU A C 1
ATOM 1255 O O . GLU A 1 157 ? 22.024 -2.614 -16.335 1.00 98.06 157 GLU A O 1
ATOM 1260 N N . GLU A 1 158 ? 21.225 -2.744 -14.263 1.00 97.75 158 GLU A N 1
ATOM 1261 C CA . GLU A 1 158 ? 22.383 -3.491 -13.770 1.00 97.75 158 GLU A CA 1
ATOM 1262 C C . GLU A 1 158 ? 22.482 -4.867 -14.436 1.00 97.75 158 GLU A C 1
ATOM 1264 O O . GLU A 1 158 ? 23.563 -5.273 -14.859 1.00 97.75 158 GLU A O 1
ATOM 1269 N N . GLN A 1 159 ? 21.357 -5.559 -14.628 1.00 97.38 159 GLN A N 1
ATOM 1270 C CA . GLN A 1 159 ? 21.337 -6.814 -15.376 1.00 97.38 159 GLN A CA 1
ATOM 1271 C C . GLN A 1 159 ? 21.823 -6.620 -16.820 1.00 97.38 159 GLN A C 1
ATOM 1273 O O . GLN A 1 159 ? 22.653 -7.395 -17.299 1.00 97.38 159 GLN A O 1
ATOM 1278 N N . ARG A 1 160 ? 21.365 -5.557 -17.492 1.00 97.12 160 ARG A N 1
ATOM 1279 C CA . ARG A 1 160 ? 21.821 -5.181 -18.834 1.00 97.12 160 ARG A CA 1
ATOM 1280 C C . ARG A 1 160 ? 23.325 -4.914 -18.859 1.00 97.12 160 ARG A C 1
ATOM 1282 O O . ARG A 1 160 ? 24.020 -5.449 -19.716 1.00 97.12 160 ARG A O 1
ATOM 1289 N N . ARG A 1 161 ? 23.842 -4.139 -17.902 1.00 95.25 161 ARG A N 1
ATOM 1290 C CA . ARG A 1 161 ? 25.277 -3.844 -17.780 1.00 95.25 161 ARG A CA 1
ATOM 1291 C C . ARG A 1 161 ? 26.096 -5.114 -17.571 1.00 95.25 161 ARG A C 1
ATOM 1293 O O . ARG A 1 161 ? 27.109 -5.293 -18.239 1.00 95.25 161 ARG A O 1
ATOM 1300 N N . LEU A 1 162 ? 25.638 -6.026 -16.715 1.00 94.94 162 LEU A N 1
ATOM 1301 C CA . LEU A 1 162 ? 26.293 -7.317 -16.489 1.00 94.94 162 LEU A CA 1
ATOM 1302 C C . LEU A 1 162 ? 26.282 -8.209 -17.738 1.00 94.94 162 LEU A C 1
ATOM 1304 O O . LEU A 1 162 ? 27.244 -8.935 -17.986 1.00 94.94 162 LEU A O 1
ATOM 1308 N N . GLU A 1 163 ? 25.205 -8.197 -18.522 1.00 95.75 163 GLU A N 1
ATOM 1309 C CA . GLU A 1 163 ? 25.130 -8.907 -19.803 1.00 95.75 163 GLU A CA 1
ATOM 1310 C C . GLU A 1 163 ? 26.077 -8.299 -20.842 1.00 95.75 163 GLU A C 1
ATOM 1312 O O . GLU A 1 163 ? 26.853 -9.027 -21.466 1.00 95.75 163 GLU A O 1
ATOM 1317 N N . ASP A 1 164 ? 26.086 -6.972 -20.967 1.00 93.31 164 ASP A N 1
ATOM 1318 C CA . ASP A 1 164 ? 26.989 -6.242 -21.853 1.00 93.31 164 ASP A CA 1
ATOM 1319 C C . ASP A 1 164 ? 28.461 -6.503 -21.476 1.00 93.31 164 ASP A C 1
ATOM 1321 O O . ASP A 1 164 ? 29.280 -6.783 -22.352 1.00 93.31 164 ASP A O 1
ATOM 1325 N N . GLU A 1 165 ? 28.801 -6.543 -20.183 1.00 90.88 165 GLU A N 1
ATOM 1326 C CA . GLU A 1 165 ? 30.136 -6.912 -19.693 1.00 90.88 165 GLU A CA 1
ATOM 1327 C C . GLU A 1 165 ? 30.518 -8.366 -20.016 1.00 90.88 165 GLU A C 1
ATOM 1329 O O . GLU A 1 165 ? 31.670 -8.637 -20.371 1.00 90.88 165 GLU A O 1
ATOM 1334 N N . LYS A 1 166 ? 29.573 -9.314 -19.939 1.00 90.88 166 LYS A N 1
ATOM 1335 C CA . LYS A 1 166 ? 29.807 -10.722 -20.321 1.00 90.88 166 LYS A CA 1
ATOM 1336 C C . LYS A 1 166 ? 30.060 -10.878 -21.819 1.00 90.88 166 LYS A C 1
ATOM 1338 O O . LYS A 1 166 ? 30.847 -11.742 -22.205 1.00 90.88 166 LYS A O 1
ATOM 1343 N N . ASN A 1 167 ? 29.435 -10.037 -22.643 1.00 93.75 167 ASN A N 1
ATOM 1344 C CA . ASN A 1 167 ? 29.621 -10.024 -24.094 1.00 93.75 167 ASN A CA 1
ATOM 1345 C C . ASN A 1 167 ? 30.994 -9.462 -24.519 1.00 93.75 167 ASN A C 1
ATOM 1347 O O . ASN A 1 167 ? 31.446 -9.720 -25.636 1.00 93.75 167 ASN A O 1
ATOM 1351 N N . VAL A 1 168 ? 31.696 -8.726 -23.645 1.00 93.44 168 VAL A N 1
ATOM 1352 C CA . VAL A 1 168 ? 33.058 -8.231 -23.916 1.00 93.44 168 VAL A CA 1
ATOM 1353 C C . VAL A 1 168 ? 34.076 -9.379 -23.831 1.00 93.44 168 VAL A C 1
ATOM 1355 O O . VAL A 1 168 ? 34.083 -10.100 -22.834 1.00 93.44 168 VAL A O 1
ATOM 1358 N N . PRO A 1 169 ? 35.010 -9.531 -24.794 1.00 94.12 169 PRO A N 1
ATOM 1359 C CA . PRO A 1 169 ? 36.063 -10.545 -24.731 1.00 94.12 169 PRO A CA 1
ATOM 1360 C C . PRO A 1 169 ? 36.946 -10.452 -23.479 1.00 94.12 169 PRO A C 1
ATOM 1362 O O . PRO A 1 169 ? 37.320 -9.368 -23.028 1.00 94.12 169 PRO A O 1
ATOM 1365 N N . GLU A 1 170 ? 37.362 -11.608 -22.959 1.00 93.31 170 GLU A N 1
ATOM 1366 C CA . GLU A 1 170 ? 38.112 -11.708 -21.702 1.00 93.31 170 GLU A CA 1
ATOM 1367 C C . GLU A 1 170 ? 39.416 -10.904 -21.698 1.00 93.31 170 GLU A C 1
ATOM 1369 O O . GLU A 1 170 ? 39.661 -10.160 -20.751 1.00 93.31 170 GLU A O 1
ATOM 1374 N N . PHE A 1 171 ? 40.224 -10.974 -22.763 1.00 96.38 171 PHE A N 1
ATOM 1375 C CA . PHE A 1 171 ? 41.499 -10.250 -22.823 1.00 96.38 171 PHE A CA 1
ATOM 1376 C C . PHE A 1 171 ? 41.319 -8.725 -22.727 1.00 96.38 171 PHE A C 1
ATOM 1378 O O . PHE A 1 171 ? 42.179 -8.040 -22.171 1.00 96.38 171 PHE A O 1
ATOM 1385 N N . VAL A 1 172 ? 40.199 -8.188 -23.233 1.00 96.00 172 VAL A N 1
ATOM 1386 C CA . VAL A 1 172 ? 39.865 -6.760 -23.130 1.00 96.00 172 VAL A CA 1
ATOM 1387 C C . VAL A 1 172 ? 39.525 -6.416 -21.682 1.00 96.00 172 VAL A C 1
ATOM 1389 O O . VAL A 1 172 ? 40.103 -5.477 -21.135 1.00 96.00 172 VAL A O 1
ATOM 1392 N N . ARG A 1 173 ? 38.663 -7.212 -21.030 1.00 93.69 173 ARG A N 1
ATOM 1393 C CA . ARG A 1 173 ? 38.312 -7.018 -19.612 1.00 93.69 173 ARG A CA 1
ATOM 1394 C C . ARG A 1 173 ? 39.536 -7.116 -18.700 1.00 93.69 173 ARG A C 1
ATOM 1396 O O . ARG A 1 173 ? 39.720 -6.262 -17.839 1.00 93.69 173 ARG A O 1
ATOM 1403 N N . VAL A 1 174 ? 40.389 -8.127 -18.897 1.00 95.06 174 VAL A N 1
ATOM 1404 C CA . VAL A 1 174 ? 41.621 -8.338 -18.113 1.00 95.06 174 VAL A CA 1
ATOM 1405 C C . VAL A 1 174 ? 42.578 -7.161 -18.283 1.00 95.06 174 VAL A C 1
ATOM 1407 O O . VAL A 1 174 ? 43.072 -6.627 -17.292 1.00 95.06 174 VAL A O 1
ATOM 1410 N N . LYS A 1 175 ? 42.803 -6.706 -19.522 1.00 95.69 175 LYS A N 1
ATOM 1411 C CA . LYS A 1 175 ? 43.666 -5.551 -19.795 1.00 95.69 175 LYS A CA 1
ATOM 1412 C C . LYS A 1 175 ? 43.162 -4.284 -19.103 1.00 95.69 175 LYS A C 1
ATOM 1414 O O . LYS A 1 175 ? 43.971 -3.549 -18.543 1.00 95.69 175 LYS A O 1
ATOM 1419 N N . GLU A 1 176 ? 41.858 -4.032 -19.128 1.00 94.19 176 GLU A N 1
ATOM 1420 C CA . GLU A 1 176 ? 41.264 -2.857 -18.485 1.00 94.19 176 GLU A CA 1
ATOM 1421 C C . GLU A 1 176 ? 41.293 -2.950 -16.949 1.00 94.19 176 GLU A C 1
ATOM 1423 O O . GLU A 1 176 ? 41.648 -1.983 -16.279 1.00 94.19 176 GLU A O 1
ATOM 1428 N N . ASN A 1 177 ? 41.020 -4.126 -16.377 1.00 93.06 177 ASN A N 1
ATOM 1429 C CA . ASN A 1 177 ? 41.161 -4.365 -14.937 1.00 93.06 177 ASN A CA 1
ATOM 1430 C C . ASN A 1 177 ? 42.574 -4.037 -14.436 1.00 93.06 177 ASN A C 1
ATOM 1432 O O . ASN A 1 177 ? 42.721 -3.340 -13.433 1.00 93.06 177 ASN A O 1
ATOM 1436 N N . LEU A 1 178 ? 43.610 -4.484 -15.157 1.00 94.19 178 LEU A N 1
ATOM 1437 C CA . LEU A 1 178 ? 45.001 -4.180 -14.811 1.00 94.19 178 LEU A CA 1
ATOM 1438 C C . LEU A 1 178 ? 45.294 -2.673 -14.858 1.00 94.19 178 LEU A C 1
ATOM 1440 O O . LEU A 1 178 ? 46.018 -2.177 -14.001 1.00 94.19 178 LEU A O 1
ATOM 1444 N N . ARG A 1 179 ? 44.706 -1.929 -15.808 1.00 94.81 179 ARG A N 1
ATOM 1445 C CA . ARG A 1 179 ? 44.850 -0.462 -15.866 1.00 94.81 179 ARG A CA 1
ATOM 1446 C C . ARG A 1 179 ? 44.195 0.229 -14.674 1.00 94.81 179 ARG A C 1
ATOM 1448 O O . ARG A 1 179 ? 44.803 1.128 -14.102 1.00 94.81 179 ARG A O 1
ATOM 1455 N N . ARG A 1 180 ? 42.984 -0.187 -14.289 1.00 93.25 180 ARG A N 1
ATOM 1456 C CA . ARG A 1 180 ? 42.265 0.396 -13.144 1.00 93.25 180 ARG A CA 1
ATOM 1457 C C . ARG A 1 180 ? 43.003 0.188 -11.829 1.00 93.25 180 ARG A C 1
ATOM 1459 O O . ARG A 1 180 ? 43.096 1.124 -11.044 1.00 93.25 180 ARG A O 1
ATOM 1466 N N . ILE A 1 181 ? 43.544 -1.010 -11.616 1.00 93.69 181 ILE A N 1
ATOM 1467 C CA . ILE A 1 181 ? 44.324 -1.332 -10.416 1.00 93.69 181 ILE A CA 1
ATOM 1468 C C . ILE A 1 181 ? 45.603 -0.484 -10.374 1.00 93.69 181 ILE A C 1
ATOM 1470 O O . ILE A 1 181 ? 45.837 0.189 -9.380 1.00 93.69 181 ILE A O 1
ATOM 1474 N N . GLN A 1 182 ? 46.360 -0.406 -11.476 1.00 91.12 182 GLN A N 1
ATOM 1475 C CA . GLN A 1 182 ? 47.567 0.434 -11.554 1.00 91.12 182 GLN A CA 1
ATOM 1476 C C . GLN A 1 182 ? 47.276 1.917 -11.271 1.00 91.12 182 GLN A C 1
ATOM 1478 O O . GLN A 1 182 ? 48.055 2.576 -10.588 1.00 91.12 182 GLN A O 1
ATOM 1483 N N . LEU A 1 183 ? 46.154 2.449 -11.775 1.00 88.12 183 LEU A N 1
ATOM 1484 C CA . LEU A 1 183 ? 45.754 3.832 -11.510 1.00 88.12 183 LEU A CA 1
ATOM 1485 C C . LEU A 1 183 ? 45.351 4.037 -10.041 1.00 88.12 183 LEU A C 1
ATOM 1487 O O . LEU A 1 183 ? 45.727 5.047 -9.448 1.00 88.12 183 LEU A O 1
ATOM 1491 N N . ALA A 1 184 ? 44.611 3.094 -9.454 1.00 90.62 184 ALA A N 1
ATOM 1492 C CA . ALA A 1 184 ? 44.197 3.152 -8.054 1.00 90.62 184 ALA A CA 1
ATOM 1493 C C . ALA A 1 184 ? 45.380 3.026 -7.080 1.00 90.62 184 ALA A C 1
ATOM 1495 O O . ALA A 1 184 ? 45.347 3.638 -6.024 1.00 90.62 184 ALA A O 1
ATOM 1496 N N . GLU A 1 185 ? 46.428 2.283 -7.445 1.00 85.19 185 GLU A N 1
ATOM 1497 C CA . GLU A 1 185 ? 47.676 2.189 -6.671 1.00 85.19 185 GLU A CA 1
ATOM 1498 C C . GLU A 1 185 ? 48.561 3.442 -6.803 1.00 85.19 185 GLU A C 1
ATOM 1500 O O . GLU A 1 185 ? 49.423 3.679 -5.961 1.00 85.19 185 GLU A O 1
ATOM 1505 N N . SER A 1 186 ? 48.374 4.237 -7.863 1.00 81.25 186 SER A N 1
ATOM 1506 C CA . SER A 1 186 ? 49.168 5.448 -8.123 1.00 81.25 186 SER A CA 1
ATOM 1507 C C . SER A 1 186 ? 48.620 6.738 -7.496 1.00 81.25 186 SER A C 1
ATOM 1509 O O . SER A 1 186 ? 49.297 7.763 -7.576 1.00 81.25 186 SER A O 1
ATOM 1511 N N . ASN A 1 187 ? 47.418 6.704 -6.906 1.00 61.72 187 ASN A N 1
ATOM 1512 C CA . ASN A 1 187 ? 46.795 7.830 -6.192 1.00 61.72 187 ASN A CA 1
ATOM 1513 C C . ASN A 1 187 ? 46.818 7.589 -4.682 1.00 61.72 187 ASN A C 1
ATOM 1515 O O . ASN A 1 187 ? 47.022 8.580 -3.947 1.00 61.72 187 ASN A O 1
#

InterPro domains:
  IPR009533 FAM107 [PF06625] (74-180)
  IPR009533 FAM107 [PTHR16768] (54-185)

Radius of gyration: 41.28 Å; chains: 1; bounding box: 119×67×90 Å

pLDDT: mean 72.87, std 21.29, range [29.62, 98.69]

Secondary structure (DSSP, 8-state):
-PPP-PPPPPP-------PPPPPP------PPP----------------------------------------------------TT----HHHHHHHHHHHHHHHTTSSS--HHHHHHHHHHHHHHHHHHHHHSPPPHHHHHHHHHHHHHHHHHHHHHHHHHHHHHS-HHHHHHHHHHHHHHHHT-

Sequence (187 aa):
MSLNALSASSVTEHKQGSTLTEGHSLDTGRTMLDLSTTKKQSSVCIERPGFRHHKKESYVCHSPLSQHSSDSGDECIQFRKLNGSPGDCPSRQSLHKELLLTHKRGLLLEEKPELQRVLQQRRLDLHREQELALQPPSDLEQELRKRQQKMQEYEMEEQRRLEDEKNVPEFVRVKENLRRIQLAESN

Foldseek 3Di:
DDDDDDDDDDDDDDDDDDDDDDDDDDPDPDDDDDDPDDDDDDPPVPPPPPPPDDPDPPPPPDDDDDDDDDDDDDPPPDPDDPPPPPDDDCPPVNVVVVVVCCVVVCVVVVDDPPVVVVVVVVVVVVVVVVVVVPDDDDPVRVVVVVVVVVVVVVVVVVVVVVVVVVPDDPVVVVVVVVVVVVVVVVD

Organism: Danio rerio (NCBI:txid7955)